Protein AF-A0A7X6CGG8-F1 (afdb_monomer)

Sequence (202 aa):
MPDLEVVAKIEDLVKNTEPTIATEIMAYVKVAQDYQKKAEKVYEILTSGKLVKPKMSSRKTIAVSENTAIVSGWDSLNLKWQKTIAEQLHLSLKQDESQVKEFYQAHQTEFAQYGYQTRTWELDPEEEPGKHYRSHAEKQISVIKPSPAIGISRAMCEEDCYPYFHALAQMRKQNLVVADPEGVWVFYNNDRVKLFRRIKTT

Structure (mmCIF, N/CA/C/O backbone):
data_AF-A0A7X6CGG8-F1
#
_entry.id   AF-A0A7X6CGG8-F1
#
loop_
_atom_site.group_PDB
_atom_site.id
_atom_site.type_symbol
_atom_site.label_atom_id
_atom_site.label_alt_id
_atom_site.label_comp_id
_atom_site.label_asym_id
_atom_site.label_entity_id
_atom_site.label_seq_id
_atom_site.pdbx_PDB_ins_code
_atom_site.Cartn_x
_atom_site.Cartn_y
_atom_site.Cartn_z
_atom_site.occupancy
_atom_site.B_iso_or_equiv
_atom_site.auth_seq_id
_atom_site.auth_comp_id
_atom_site.auth_asym_id
_atom_site.auth_atom_id
_atom_site.pdbx_PDB_model_num
ATOM 1 N N . MET A 1 1 ? -6.641 -15.394 9.406 1.00 57.03 1 MET A N 1
ATOM 2 C CA . MET A 1 1 ? -6.494 -13.973 9.775 1.00 57.03 1 MET A CA 1
ATOM 3 C C . MET A 1 1 ? -7.176 -13.786 11.119 1.00 57.03 1 MET A C 1
ATOM 5 O O . MET A 1 1 ? -8.389 -13.606 11.124 1.00 57.03 1 MET A O 1
ATOM 9 N N . PRO A 1 2 ? -6.483 -13.965 12.250 1.00 49.53 2 PRO A N 1
ATOM 10 C CA . PRO A 1 2 ? -7.083 -13.619 13.532 1.00 49.53 2 PRO A CA 1
ATOM 11 C C . PRO A 1 2 ? -7.285 -12.092 13.555 1.00 49.53 2 PRO A C 1
ATOM 13 O O . PRO A 1 2 ? -6.428 -11.364 13.064 1.00 49.53 2 PRO A O 1
ATOM 16 N N . ASP A 1 3 ? -8.444 -11.640 14.028 1.00 73.25 3 ASP A N 1
ATOM 17 C CA . ASP A 1 3 ? -8.784 -10.238 14.342 1.00 73.25 3 ASP A CA 1
ATOM 18 C C . ASP A 1 3 ? -9.099 -9.255 13.195 1.00 73.25 3 ASP A C 1
ATOM 20 O O . ASP A 1 3 ? -9.165 -8.044 13.420 1.00 73.25 3 ASP A O 1
ATOM 24 N N . LEU A 1 4 ? -9.404 -9.751 11.986 1.00 91.88 4 LEU A N 1
ATOM 25 C CA . LEU A 1 4 ? -10.038 -8.931 10.942 1.00 91.88 4 LEU A CA 1
ATOM 26 C C . LEU A 1 4 ? -11.548 -8.780 11.196 1.00 91.88 4 LEU A C 1
ATOM 28 O O . LEU A 1 4 ? -12.311 -9.732 11.036 1.00 91.88 4 LEU A O 1
ATOM 32 N N . GLU A 1 5 ? -11.999 -7.563 11.486 1.00 95.50 5 GLU A N 1
ATOM 33 C CA . GLU A 1 5 ? -13.420 -7.209 11.548 1.00 95.50 5 GLU A CA 1
ATOM 34 C C . GLU A 1 5 ? -13.873 -6.572 10.222 1.00 95.50 5 GLU A C 1
ATOM 36 O O . GLU A 1 5 ? -13.422 -5.491 9.835 1.00 95.50 5 GLU A O 1
ATOM 41 N N . VAL A 1 6 ? -14.791 -7.231 9.510 1.00 95.69 6 VAL A N 1
ATOM 42 C CA . VAL A 1 6 ? -15.411 -6.665 8.302 1.00 95.69 6 VAL A CA 1
ATOM 43 C C . VAL A 1 6 ? -16.647 -5.865 8.698 1.00 95.69 6 VAL A C 1
ATOM 45 O O . VAL A 1 6 ? -17.578 -6.407 9.292 1.00 95.69 6 VAL A O 1
ATOM 48 N N . VAL A 1 7 ? -16.674 -4.587 8.332 1.00 95.94 7 VAL A N 1
ATOM 49 C CA . VAL A 1 7 ? -17.749 -3.657 8.684 1.00 95.94 7 VAL A CA 1
ATOM 50 C C . VAL A 1 7 ? -18.622 -3.310 7.478 1.00 95.94 7 VAL A C 1
ATOM 52 O O . VAL A 1 7 ? -18.154 -3.248 6.340 1.00 95.94 7 VAL A O 1
ATOM 55 N N . ALA A 1 8 ? -19.913 -3.078 7.732 1.00 92.25 8 ALA A N 1
ATOM 56 C CA . ALA A 1 8 ? -20.908 -2.837 6.685 1.00 92.25 8 ALA A CA 1
ATOM 57 C C . ALA A 1 8 ? -20.958 -1.378 6.209 1.00 92.25 8 ALA A C 1
ATOM 59 O O . ALA A 1 8 ? -21.319 -1.122 5.061 1.00 92.25 8 ALA A O 1
ATOM 60 N N . LYS A 1 9 ? -20.621 -0.422 7.081 1.00 95.50 9 LYS A N 1
ATOM 61 C CA . LYS A 1 9 ? -20.584 1.012 6.773 1.00 95.50 9 LYS A CA 1
ATOM 62 C C . LYS A 1 9 ? -19.183 1.559 7.000 1.00 95.50 9 LYS A C 1
ATOM 64 O O . LYS A 1 9 ? -18.457 1.069 7.860 1.00 95.50 9 LYS A O 1
ATOM 69 N N . ILE A 1 10 ? -18.792 2.578 6.243 1.00 96.75 10 ILE A N 1
ATOM 70 C CA . ILE A 1 10 ? -17.432 3.119 6.339 1.00 96.75 10 ILE A CA 1
ATOM 71 C C . ILE A 1 10 ? -17.188 3.801 7.692 1.00 96.75 10 ILE A C 1
ATOM 73 O O . ILE A 1 10 ? -16.083 3.756 8.218 1.00 96.75 10 ILE A O 1
ATOM 77 N N . GLU A 1 11 ? -18.230 4.354 8.309 1.00 96.81 11 GLU A N 1
ATOM 78 C CA . GLU A 1 11 ? -18.186 4.966 9.638 1.00 96.81 11 GLU A CA 1
ATOM 79 C C . GLU A 1 11 ? -17.945 3.927 10.744 1.00 96.81 11 GLU A C 1
ATOM 81 O O . GLU A 1 11 ? -17.371 4.246 11.786 1.00 96.81 11 GLU A O 1
ATOM 86 N N . ASP A 1 12 ? -18.322 2.665 10.509 1.00 97.44 12 ASP A N 1
ATOM 87 C CA . ASP A 1 12 ? -18.112 1.582 11.471 1.00 97.44 12 ASP A CA 1
ATOM 88 C C . ASP A 1 12 ? -16.626 1.208 11.610 1.00 97.44 12 ASP A C 1
ATOM 90 O O . ASP A 1 12 ? -16.240 0.593 12.614 1.00 97.44 12 ASP A O 1
ATOM 94 N N . LEU A 1 13 ? -15.769 1.656 10.675 1.00 97.50 13 LEU A N 1
ATOM 95 C CA . LEU A 1 13 ? -14.316 1.596 10.835 1.00 97.50 13 LEU A CA 1
ATOM 96 C C . LEU A 1 13 ? -13.933 2.223 12.178 1.00 97.50 13 LEU A C 1
ATOM 98 O O . LEU A 1 13 ? -13.324 1.570 13.010 1.00 97.50 13 LEU A O 1
ATOM 102 N N . VAL A 1 14 ? -14.420 3.420 12.493 1.00 97.75 14 VAL A N 1
ATOM 103 C CA . VAL A 1 14 ? -14.040 4.137 13.721 1.00 97.75 14 VAL A CA 1
ATOM 104 C C . VAL A 1 14 ? -15.001 3.931 14.894 1.00 97.75 14 VAL A C 1
ATOM 106 O O . VAL A 1 14 ? -14.861 4.570 15.936 1.00 97.75 14 VAL A O 1
ATOM 109 N N . LYS A 1 15 ? -15.957 3.001 14.786 1.00 95.94 15 LYS A N 1
ATOM 110 C CA . LYS A 1 15 ? -16.873 2.684 15.890 1.00 95.94 15 LYS A CA 1
ATOM 111 C C . LYS A 1 15 ? -16.097 2.261 17.141 1.00 95.94 15 LYS A C 1
ATOM 113 O O . LYS A 1 15 ? -15.179 1.442 17.055 1.00 95.94 15 LYS A O 1
ATOM 118 N N . ASN A 1 16 ? -16.490 2.811 18.293 1.00 93.25 16 ASN A N 1
ATOM 119 C CA . ASN A 1 16 ? -15.836 2.624 19.597 1.00 93.25 16 ASN A CA 1
ATOM 120 C C . ASN A 1 16 ? -14.364 3.088 19.636 1.00 93.25 16 ASN A C 1
ATOM 122 O O . ASN A 1 16 ? -13.561 2.553 20.399 1.00 93.25 16 ASN A O 1
ATOM 126 N N . THR A 1 17 ? -13.997 4.057 18.795 1.00 95.75 17 THR A N 1
ATOM 127 C CA . THR A 1 17 ? -12.697 4.740 18.831 1.00 95.75 17 THR A CA 1
ATOM 128 C C . THR A 1 17 ? -12.868 6.125 19.450 1.00 95.75 17 THR A C 1
ATOM 130 O O . THR A 1 17 ? -13.924 6.741 19.313 1.00 95.75 17 THR A O 1
ATOM 133 N N . GLU A 1 18 ? -11.847 6.600 20.163 1.00 96.69 18 GLU A N 1
ATOM 134 C CA . GLU A 1 18 ? -11.840 7.938 20.760 1.00 96.69 18 GLU A CA 1
ATOM 135 C C . GLU A 1 18 ? -12.072 9.012 19.667 1.00 96.69 18 GLU A C 1
ATOM 137 O O . GLU A 1 18 ? -11.537 8.863 18.566 1.00 96.69 18 GLU A O 1
ATOM 142 N N . PRO A 1 19 ? -12.891 10.056 19.912 1.00 97.31 19 PRO A N 1
ATOM 143 C CA . PRO A 1 19 ? -13.305 11.011 18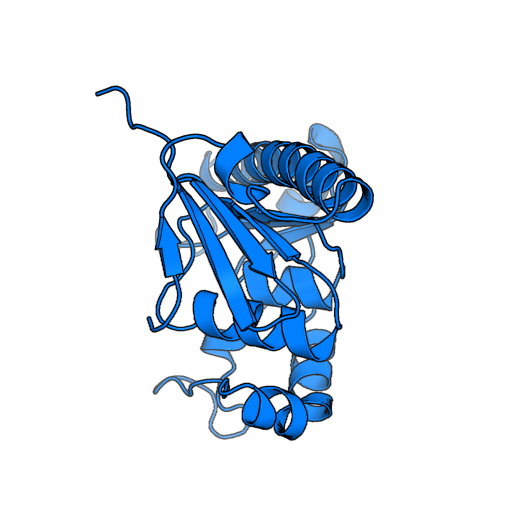.880 1.00 97.31 19 PRO A CA 1
ATOM 144 C C . PRO A 1 19 ? -12.184 11.681 18.075 1.00 97.31 19 PRO A C 1
ATOM 146 O O . PRO A 1 19 ? -12.333 11.856 16.860 1.00 97.31 19 PRO A O 1
ATOM 149 N N . THR A 1 20 ? -11.070 12.062 18.705 1.00 97.50 20 THR A N 1
ATOM 150 C CA . THR A 1 20 ? -9.947 12.692 17.991 1.00 97.50 20 THR A CA 1
ATOM 151 C C . THR A 1 20 ? -9.243 11.693 17.076 1.00 97.50 20 THR A C 1
ATOM 153 O O . THR A 1 20 ? -9.033 11.991 15.899 1.00 97.50 20 THR A O 1
ATOM 156 N N . ILE A 1 21 ? -9.010 10.467 17.556 1.00 97.31 21 ILE A N 1
ATOM 157 C CA . ILE A 1 21 ? -8.447 9.369 16.754 1.00 97.31 21 ILE A CA 1
ATOM 158 C C . ILE A 1 21 ? -9.408 8.975 15.621 1.00 97.31 21 ILE A C 1
ATOM 160 O O . ILE A 1 21 ? -8.987 8.743 14.490 1.00 97.31 21 ILE A O 1
ATOM 164 N N . ALA A 1 22 ? -10.713 8.922 15.889 1.00 98.06 22 ALA A N 1
ATOM 165 C CA . ALA A 1 22 ? -11.731 8.624 14.887 1.00 98.06 22 ALA A CA 1
ATOM 166 C C . ALA A 1 22 ? -11.738 9.671 13.761 1.00 98.06 22 ALA A C 1
ATOM 168 O O . ALA A 1 22 ? -11.780 9.319 12.582 1.00 98.06 22 ALA A O 1
ATOM 169 N N . THR A 1 23 ? -11.650 10.954 14.121 1.00 98.31 23 THR A N 1
ATOM 170 C CA . THR A 1 23 ? -11.577 12.065 13.161 1.00 98.31 23 THR A CA 1
ATOM 171 C C . THR A 1 23 ? -10.321 11.965 12.300 1.00 98.31 23 THR A C 1
ATOM 173 O O . THR A 1 23 ? -10.397 12.105 11.078 1.00 98.31 23 THR A O 1
ATOM 176 N N . GLU A 1 24 ? -9.179 11.667 12.920 1.00 98.25 24 GLU A N 1
ATOM 177 C CA . GLU A 1 24 ? -7.911 11.459 12.224 1.00 98.25 24 GLU A CA 1
ATOM 178 C C . GLU A 1 24 ? -7.994 10.288 11.227 1.00 98.25 24 GLU A C 1
ATOM 180 O O . GLU A 1 24 ? -7.701 10.463 10.042 1.00 98.25 24 GLU A O 1
ATOM 185 N N . ILE A 1 25 ? -8.468 9.115 11.663 1.00 98.62 25 ILE A N 1
ATOM 186 C CA . ILE A 1 25 ? -8.613 7.939 10.793 1.00 98.62 25 ILE A CA 1
ATOM 187 C C . ILE A 1 25 ? -9.535 8.251 9.614 1.00 98.62 25 ILE A C 1
ATOM 189 O O . ILE A 1 25 ? -9.197 7.923 8.479 1.00 98.62 25 ILE A O 1
ATOM 193 N N . MET A 1 26 ? -10.671 8.918 9.833 1.00 98.56 26 MET A N 1
ATOM 194 C CA . MET A 1 26 ? -11.587 9.261 8.739 1.00 98.56 26 MET A CA 1
ATOM 195 C C . MET A 1 26 ? -10.986 10.276 7.754 1.00 98.56 26 MET A C 1
ATOM 197 O O . MET A 1 26 ? -11.272 10.208 6.554 1.00 98.56 26 MET A O 1
ATOM 201 N N . ALA A 1 27 ? -10.107 11.174 8.213 1.00 98.56 27 ALA A N 1
ATOM 202 C CA . ALA A 1 27 ? -9.327 12.023 7.317 1.00 98.56 27 ALA A CA 1
ATOM 203 C C . ALA A 1 27 ? -8.364 11.182 6.458 1.00 98.56 27 ALA A C 1
ATOM 205 O O . ALA A 1 27 ? -8.316 11.362 5.237 1.00 98.56 27 ALA A O 1
ATOM 206 N N . TYR A 1 28 ? -7.669 10.208 7.056 1.00 98.69 28 TYR A N 1
ATOM 207 C CA . TYR A 1 28 ? -6.806 9.275 6.325 1.00 98.69 28 TYR A CA 1
ATOM 208 C C . TYR A 1 28 ? -7.580 8.377 5.358 1.00 98.69 28 TYR A C 1
ATOM 210 O O . TYR A 1 28 ? -7.100 8.147 4.253 1.00 98.69 28 TYR A O 1
ATOM 218 N N . VAL A 1 29 ? -8.797 7.941 5.698 1.00 98.75 29 VAL A N 1
ATOM 219 C CA . VAL A 1 29 ? -9.697 7.204 4.789 1.00 98.75 29 VAL A CA 1
ATOM 220 C C . VAL A 1 29 ? -9.958 8.005 3.519 1.00 98.75 29 VAL A C 1
ATOM 222 O O . VAL A 1 29 ? -9.780 7.478 2.419 1.00 98.75 29 VAL A O 1
ATOM 225 N N . LYS A 1 30 ? -10.319 9.287 3.645 1.00 98.50 30 LYS A N 1
ATOM 226 C CA . LYS A 1 30 ? -10.553 10.158 2.485 1.00 98.50 30 LYS A CA 1
ATOM 227 C C . LYS A 1 30 ? -9.295 10.292 1.622 1.00 98.50 30 LYS A C 1
ATOM 229 O O . LYS A 1 30 ? -9.361 10.138 0.404 1.00 98.50 30 LYS A O 1
ATOM 234 N N . VAL A 1 31 ? -8.145 10.528 2.255 1.00 98.69 31 VAL A N 1
ATOM 235 C CA . VAL A 1 31 ? -6.853 10.663 1.566 1.00 98.69 31 VAL A CA 1
ATOM 236 C C . VAL A 1 31 ? -6.453 9.363 0.856 1.00 98.69 31 VAL A C 1
ATOM 238 O O . VAL A 1 31 ? -6.084 9.397 -0.317 1.00 98.69 31 VAL A O 1
ATOM 241 N N . ALA A 1 32 ? -6.579 8.214 1.522 1.00 98.75 32 ALA A N 1
ATOM 242 C CA . ALA A 1 32 ? -6.261 6.902 0.966 1.00 98.75 32 ALA A CA 1
ATOM 243 C C . ALA A 1 32 ? -7.147 6.575 -0.243 1.00 98.75 32 ALA A C 1
ATOM 245 O O . ALA A 1 32 ? -6.644 6.119 -1.268 1.00 98.75 32 ALA A O 1
ATOM 246 N N . GLN A 1 33 ? -8.450 6.868 -0.178 1.00 98.50 33 GLN A N 1
ATOM 247 C CA . GLN A 1 33 ? -9.362 6.696 -1.313 1.00 98.50 33 GLN A CA 1
ATOM 248 C C . GLN A 1 33 ? -8.977 7.573 -2.511 1.00 98.50 33 GLN A C 1
ATOM 250 O O . GLN A 1 33 ? -9.055 7.123 -3.655 1.00 98.50 33 GLN A O 1
ATOM 255 N N . ASP A 1 34 ? -8.533 8.806 -2.278 1.00 98.50 34 ASP A N 1
ATOM 256 C CA . ASP A 1 34 ? -8.052 9.669 -3.357 1.00 98.50 34 ASP A CA 1
ATOM 257 C C . ASP A 1 34 ? -6.720 9.174 -3.939 1.00 98.50 34 ASP A C 1
ATOM 259 O O . ASP A 1 34 ? -6.525 9.217 -5.156 1.00 98.50 34 ASP A O 1
ATOM 263 N N . TYR A 1 35 ? -5.823 8.628 -3.115 1.00 98.75 35 TYR A N 1
ATOM 264 C CA . TYR A 1 35 ? -4.623 7.936 -3.597 1.00 98.75 35 TYR A CA 1
ATOM 265 C C . TYR A 1 35 ? -4.961 6.670 -4.384 1.00 98.75 35 TYR A C 1
ATOM 267 O O . TYR A 1 35 ? -4.303 6.390 -5.381 1.00 98.75 35 TYR A O 1
ATOM 275 N N . GLN A 1 36 ? -6.009 5.942 -4.006 1.00 98.50 36 GLN A N 1
ATOM 276 C CA . GLN A 1 36 ? -6.446 4.726 -4.689 1.00 98.50 36 GLN A CA 1
ATOM 277 C C . GLN A 1 36 ? -6.926 5.045 -6.112 1.00 98.50 36 GLN A C 1
ATOM 279 O O . GLN A 1 36 ? -6.447 4.435 -7.066 1.00 98.50 36 GLN A O 1
ATOM 284 N N . LYS A 1 37 ? -7.728 6.105 -6.281 1.00 98.12 37 LYS A N 1
ATOM 285 C CA . LYS A 1 37 ? -8.104 6.632 -7.608 1.00 98.12 37 LYS A CA 1
ATOM 286 C C . LYS A 1 37 ? -6.888 7.064 -8.432 1.00 98.12 37 LYS A C 1
ATOM 288 O O . LYS A 1 37 ? -6.850 6.885 -9.647 1.00 98.12 37 LYS A O 1
ATOM 293 N N . LYS A 1 38 ? -5.876 7.671 -7.799 1.00 98.38 38 LYS A N 1
ATOM 294 C CA . LYS A 1 38 ? -4.620 8.023 -8.486 1.00 98.38 38 LYS A CA 1
ATOM 295 C C . LYS A 1 38 ? -3.851 6.77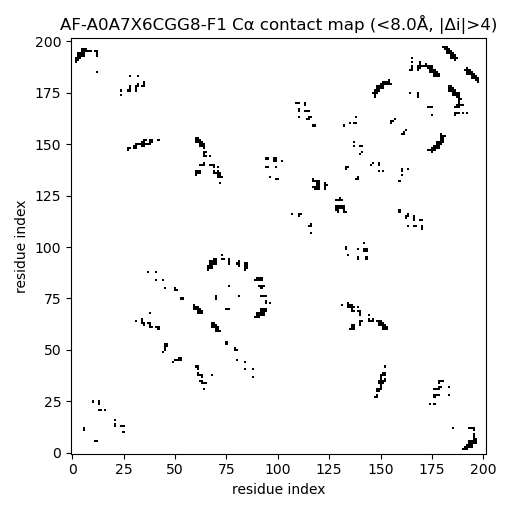2 -8.917 1.00 98.38 38 LYS A C 1
ATOM 297 O O . LYS A 1 38 ? -3.332 6.754 -10.028 1.00 98.38 38 LYS A O 1
ATOM 302 N N . ALA A 1 39 ? -3.799 5.739 -8.077 1.00 97.81 39 ALA A N 1
ATOM 303 C CA . ALA A 1 39 ? -3.152 4.469 -8.393 1.00 97.81 39 ALA A CA 1
ATOM 304 C C . ALA A 1 39 ? -3.821 3.778 -9.594 1.00 97.81 39 ALA A C 1
ATOM 306 O O . ALA A 1 39 ? -3.120 3.292 -10.481 1.00 97.81 39 ALA A O 1
ATOM 307 N N . GLU A 1 40 ? -5.156 3.805 -9.672 1.00 96.00 40 GLU A N 1
ATOM 308 C CA . GLU A 1 40 ? -5.922 3.337 -10.838 1.00 96.00 40 GLU A CA 1
ATOM 309 C C . GLU A 1 40 ? -5.574 4.125 -12.106 1.00 96.00 40 GLU A C 1
ATOM 311 O O . GLU A 1 40 ? -5.217 3.524 -13.115 1.00 96.00 40 GLU A O 1
ATOM 316 N N . LYS A 1 41 ? -5.553 5.463 -12.050 1.00 96.12 41 LYS A N 1
ATOM 317 C CA . LYS A 1 41 ? -5.170 6.297 -13.206 1.00 96.12 41 LYS A CA 1
ATOM 318 C C . LYS A 1 41 ? -3.749 6.025 -13.693 1.00 96.12 41 LYS A C 1
ATOM 320 O O . LYS A 1 41 ? -3.507 5.959 -14.897 1.00 96.12 41 LYS A O 1
ATOM 325 N N . VAL A 1 42 ? -2.794 5.864 -12.774 1.00 94.56 42 VAL A N 1
ATOM 326 C CA . VAL A 1 42 ? -1.428 5.456 -13.135 1.00 94.56 42 VAL A CA 1
ATOM 327 C C . VAL A 1 42 ? -1.483 4.102 -13.843 1.00 94.56 42 VAL A C 1
ATOM 329 O O . VAL A 1 42 ? -0.935 3.966 -14.933 1.00 94.56 42 VAL A O 1
ATOM 332 N N . TYR A 1 43 ? -2.179 3.117 -13.271 1.00 92.38 43 TYR A N 1
ATOM 333 C CA . TYR A 1 43 ? -2.324 1.789 -13.866 1.00 92.38 43 TYR A CA 1
ATOM 334 C C . TYR A 1 43 ? -2.915 1.846 -15.286 1.00 92.38 43 TYR A C 1
ATOM 336 O O . TYR A 1 43 ? -2.358 1.241 -16.203 1.00 92.38 43 TYR A O 1
ATOM 344 N N . GLU A 1 44 ? -3.978 2.619 -15.501 1.00 91.44 44 GLU A N 1
ATOM 345 C CA . GLU A 1 44 ? -4.607 2.840 -16.811 1.00 91.44 44 GLU A CA 1
ATOM 346 C C . GLU A 1 44 ? -3.627 3.435 -17.831 1.00 91.44 44 GLU A C 1
ATOM 348 O O . GLU A 1 44 ? -3.492 2.922 -18.944 1.00 91.44 44 GLU A O 1
ATOM 353 N N . ILE A 1 45 ? -2.882 4.481 -17.454 1.00 90.75 45 ILE A N 1
ATOM 354 C CA . ILE A 1 45 ? -1.880 5.107 -18.329 1.00 90.75 45 ILE A CA 1
ATOM 355 C C . ILE A 1 45 ? -0.817 4.083 -18.741 1.00 90.75 45 ILE A C 1
ATOM 357 O O . ILE A 1 45 ? -0.504 3.959 -19.932 1.00 90.75 45 ILE A O 1
ATOM 361 N N . LEU A 1 46 ? -0.284 3.326 -17.778 1.00 87.19 46 LEU A N 1
ATOM 362 C CA . LEU A 1 46 ? 0.782 2.351 -18.018 1.00 87.19 46 LEU A CA 1
ATOM 363 C C . LEU A 1 46 ? 0.311 1.146 -18.846 1.00 87.19 46 LEU A C 1
ATOM 365 O O . LEU A 1 46 ? 1.094 0.582 -19.611 1.00 87.19 46 LEU A O 1
ATOM 369 N N . THR A 1 47 ? -0.963 0.767 -18.734 1.00 83.94 47 THR A N 1
ATOM 370 C CA . THR A 1 47 ? -1.548 -0.375 -19.457 1.00 83.94 47 THR A CA 1
ATOM 371 C C . THR A 1 47 ? -2.215 -0.000 -20.782 1.00 83.94 47 THR A C 1
ATOM 373 O O . THR A 1 47 ? -2.471 -0.885 -21.595 1.00 83.94 47 THR A O 1
ATOM 376 N N . SER A 1 48 ? -2.384 1.294 -21.076 1.00 83.31 48 SER A N 1
ATOM 377 C CA . SER A 1 48 ? -3.003 1.809 -22.312 1.00 83.31 48 SER A CA 1
ATOM 378 C C . SER A 1 48 ? -2.328 1.385 -23.627 1.00 83.31 48 SER A C 1
ATOM 380 O O . SER A 1 48 ? -2.884 1.589 -24.704 1.00 83.31 48 SER A O 1
ATOM 382 N N . GLY A 1 49 ? -1.098 0.860 -23.571 1.00 71.94 49 GLY A N 1
ATOM 383 C CA . GLY A 1 49 ? -0.313 0.465 -24.745 1.00 71.94 49 GLY A CA 1
ATOM 384 C C . GLY A 1 49 ? 0.350 1.622 -25.507 1.00 71.94 49 GLY A C 1
ATOM 385 O O . GLY A 1 49 ? 1.071 1.362 -26.466 1.00 71.94 49 GLY A O 1
ATOM 386 N N . LYS A 1 50 ? 0.165 2.882 -25.081 1.00 75.56 50 LYS A N 1
ATOM 387 C CA . LYS A 1 50 ? 0.654 4.087 -25.790 1.00 75.56 50 LYS A CA 1
ATOM 388 C C . LYS A 1 50 ? 2.095 4.499 -25.457 1.00 75.56 50 LYS A C 1
ATOM 390 O O . LYS A 1 50 ? 2.735 5.214 -26.230 1.00 75.56 50 LYS A O 1
ATOM 395 N N . LEU A 1 51 ? 2.612 4.111 -24.290 1.00 69.56 51 LEU A N 1
ATOM 396 C CA . LEU A 1 51 ? 3.923 4.572 -23.820 1.00 69.56 51 LEU A CA 1
ATOM 397 C C . LEU A 1 51 ? 5.038 3.625 -24.267 1.00 69.56 51 LEU A C 1
ATOM 399 O O . LEU A 1 51 ? 5.806 3.982 -25.155 1.00 69.56 51 LEU A O 1
ATOM 403 N N . VAL A 1 52 ? 5.079 2.433 -23.682 1.00 66.38 52 VAL A N 1
ATOM 404 C CA . VAL A 1 52 ? 5.844 1.232 -24.051 1.00 66.38 52 VAL A CA 1
ATOM 405 C C . VAL A 1 52 ? 5.090 0.116 -23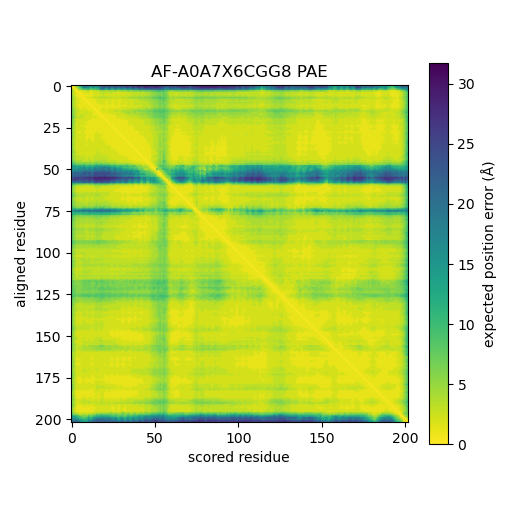.337 1.00 66.38 52 VAL A C 1
ATOM 407 O O . VAL A 1 52 ? 4.801 0.301 -22.151 1.00 66.38 52 VAL A O 1
ATOM 410 N N . LYS A 1 53 ? 4.731 -0.993 -24.004 1.00 58.84 53 LYS A N 1
ATOM 411 C CA . LYS A 1 53 ? 4.167 -2.136 -23.272 1.00 58.84 53 LYS A CA 1
ATOM 412 C C . LYS A 1 53 ? 5.218 -2.548 -22.248 1.00 58.84 53 LYS A C 1
ATOM 414 O O . LYS A 1 53 ? 6.332 -2.882 -22.654 1.00 58.84 53 LYS A O 1
ATOM 419 N N . PRO A 1 54 ? 4.915 -2.506 -20.948 1.00 56.34 54 PRO A N 1
ATOM 420 C CA . PRO A 1 54 ? 5.833 -3.065 -19.973 1.00 56.34 54 PRO A CA 1
ATOM 421 C C . PRO A 1 54 ? 6.151 -4.513 -20.394 1.00 56.34 54 PRO A C 1
ATOM 423 O O . PRO A 1 54 ? 5.319 -5.150 -21.053 1.00 56.34 54 PRO A O 1
ATOM 426 N N . LYS A 1 55 ? 7.261 -5.105 -19.932 1.00 55.59 55 LYS A N 1
ATOM 427 C CA . LYS A 1 55 ? 7.290 -6.567 -19.714 1.00 55.59 55 LYS A CA 1
ATOM 428 C C . LYS A 1 55 ? 6.281 -6.899 -18.589 1.00 55.59 55 LYS A C 1
ATOM 430 O O . LYS A 1 55 ? 6.631 -7.424 -17.541 1.00 55.59 55 LYS A O 1
ATOM 435 N N . MET A 1 56 ? 5.026 -6.479 -18.759 1.00 53.22 56 MET A N 1
ATOM 436 C CA . MET A 1 56 ? 3.891 -6.756 -17.906 1.00 53.22 56 MET A CA 1
ATOM 437 C C . MET A 1 56 ? 3.554 -8.204 -18.226 1.00 53.22 56 MET A C 1
ATOM 439 O O . MET A 1 56 ? 2.868 -8.485 -19.210 1.00 53.22 56 MET A O 1
ATOM 443 N N . SER A 1 57 ? 3.928 -9.129 -17.352 1.00 52.03 57 SER A N 1
ATOM 444 C CA . SER A 1 57 ? 2.892 -10.086 -16.986 1.00 52.03 57 SER A CA 1
ATOM 445 C C . SER A 1 57 ? 1.715 -9.256 -16.452 1.00 52.03 57 SER A C 1
ATOM 447 O O . SER A 1 57 ? 1.919 -8.200 -15.854 1.00 52.03 57 SER A O 1
ATOM 449 N N . SER A 1 58 ? 0.483 -9.652 -16.740 1.00 53.75 58 SER A N 1
ATOM 450 C CA . SER A 1 58 ? -0.780 -8.926 -16.517 1.00 53.75 58 SER A CA 1
ATOM 451 C C . SER A 1 58 ? -1.121 -8.580 -15.046 1.00 53.75 58 SER A C 1
ATOM 453 O O . SER A 1 58 ? -2.283 -8.587 -14.654 1.00 53.75 58 SER A O 1
ATOM 455 N N . ARG A 1 59 ? -0.130 -8.336 -14.179 1.00 69.12 59 ARG A N 1
ATOM 456 C CA . ARG A 1 59 ? -0.238 -8.464 -12.722 1.00 69.12 59 ARG A CA 1
ATOM 457 C C . ARG A 1 59 ? 0.614 -7.468 -11.914 1.00 69.12 59 ARG A C 1
ATOM 459 O O . ARG A 1 59 ? 0.931 -7.759 -10.764 1.00 69.12 59 ARG A O 1
ATOM 466 N N . LYS A 1 60 ? 0.991 -6.303 -12.448 1.00 84.75 60 LYS A N 1
ATOM 467 C CA . LYS A 1 60 ? 1.654 -5.270 -11.627 1.00 84.75 60 LYS A CA 1
ATOM 468 C C . LYS A 1 60 ? 0.650 -4.517 -10.753 1.00 84.75 60 LYS A C 1
ATOM 470 O O . LYS A 1 60 ? -0.479 -4.280 -11.176 1.00 84.75 60 LYS A O 1
ATOM 475 N N . THR A 1 61 ? 1.079 -4.154 -9.55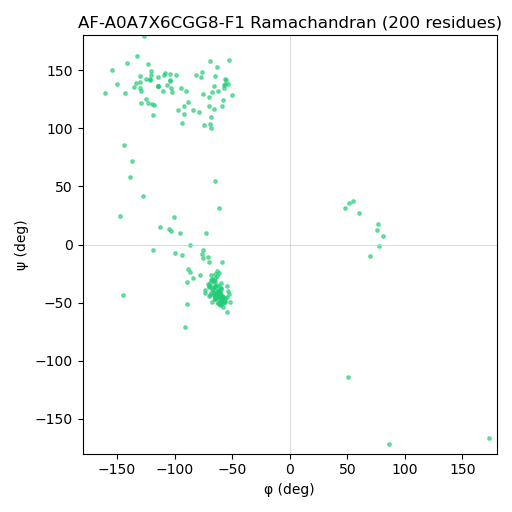2 1.00 92.81 61 THR A N 1
ATOM 476 C CA . THR A 1 61 ? 0.331 -3.311 -8.613 1.00 92.81 61 THR A CA 1
ATOM 477 C C . THR A 1 61 ? 0.946 -1.921 -8.627 1.00 92.81 61 THR A C 1
ATOM 479 O O . THR A 1 61 ? 2.169 -1.795 -8.722 1.00 92.81 61 THR A O 1
ATOM 482 N N . ILE A 1 62 ? 0.108 -0.892 -8.542 1.00 95.62 62 ILE A N 1
ATOM 483 C CA . ILE A 1 62 ? 0.526 0.483 -8.291 1.00 95.62 62 ILE A CA 1
ATOM 484 C C . ILE A 1 62 ? 0.148 0.843 -6.865 1.00 95.62 62 ILE A C 1
ATOM 486 O O . ILE A 1 62 ? -0.966 0.541 -6.440 1.00 95.62 62 ILE A O 1
ATOM 490 N N . ALA A 1 63 ? 1.042 1.519 -6.156 1.00 98.00 63 ALA A N 1
ATOM 491 C CA . ALA A 1 63 ? 0.739 2.116 -4.867 1.00 98.00 63 ALA A CA 1
ATOM 492 C C . ALA A 1 63 ? 1.082 3.608 -4.880 1.00 98.00 63 ALA A C 1
ATOM 494 O O . ALA A 1 63 ? 2.063 4.015 -5.500 1.00 98.00 63 ALA A O 1
ATOM 495 N N . VAL A 1 64 ? 0.263 4.427 -4.228 1.00 98.69 64 VAL A N 1
ATOM 496 C CA . VAL A 1 64 ? 0.399 5.885 -4.185 1.00 98.69 64 VAL A CA 1
ATOM 497 C C . VAL A 1 64 ? 0.322 6.366 -2.741 1.00 98.69 64 VAL A C 1
ATOM 499 O O . VAL A 1 64 ? -0.553 5.953 -1.980 1.00 98.69 64 VAL A O 1
ATOM 502 N N . SER A 1 65 ? 1.235 7.269 -2.394 1.00 98.19 65 SER A N 1
ATOM 503 C CA . SER A 1 65 ? 1.266 8.019 -1.140 1.00 98.19 65 SER A CA 1
ATOM 504 C C . SER A 1 65 ? 1.767 9.430 -1.438 1.00 98.19 65 SER A C 1
ATOM 506 O O . SER A 1 65 ? 2.777 9.609 -2.124 1.00 98.19 65 SER A O 1
ATOM 508 N N . GLU A 1 66 ? 1.044 10.441 -0.960 1.00 96.88 66 GLU A N 1
ATOM 509 C CA . GLU A 1 66 ? 1.293 11.853 -1.258 1.00 96.88 66 GLU A CA 1
ATOM 510 C C . GLU A 1 66 ? 1.438 12.133 -2.768 1.00 96.88 66 GLU A C 1
ATOM 512 O O . GLU A 1 66 ? 0.476 12.012 -3.535 1.00 96.88 66 GLU A O 1
ATOM 517 N N . ASN A 1 67 ? 2.636 12.542 -3.188 1.00 97.25 67 ASN A N 1
ATOM 518 C CA . ASN A 1 67 ? 3.021 12.838 -4.562 1.00 97.25 67 ASN A CA 1
ATOM 519 C C . ASN A 1 67 ? 3.906 11.739 -5.177 1.00 97.25 67 ASN A C 1
ATOM 521 O O . ASN A 1 67 ? 4.534 11.971 -6.207 1.00 97.25 67 ASN A O 1
ATOM 525 N N . THR A 1 68 ? 4.000 10.565 -4.551 1.00 98.38 68 THR A N 1
ATOM 526 C CA . THR A 1 68 ? 4.845 9.452 -4.998 1.00 98.38 68 THR A CA 1
ATOM 527 C C . THR A 1 68 ? 3.983 8.264 -5.410 1.00 98.38 68 THR A C 1
ATOM 529 O O . THR A 1 68 ? 3.027 7.907 -4.724 1.00 98.38 68 THR A O 1
ATOM 532 N N . ALA A 1 69 ? 4.332 7.648 -6.536 1.00 97.69 69 ALA A N 1
ATOM 533 C CA . ALA A 1 69 ? 3.744 6.409 -7.023 1.00 97.69 69 ALA A CA 1
ATOM 534 C C . ALA A 1 69 ? 4.836 5.343 -7.170 1.00 97.69 69 ALA A C 1
ATOM 536 O O . ALA A 1 69 ? 5.935 5.648 -7.630 1.00 97.69 69 ALA A O 1
ATOM 537 N N . ILE A 1 70 ? 4.527 4.095 -6.830 1.00 96.12 70 ILE A N 1
ATOM 538 C CA . ILE A 1 70 ? 5.413 2.938 -6.994 1.00 96.12 70 ILE A CA 1
ATOM 539 C C . ILE A 1 70 ? 4.741 1.894 -7.883 1.00 96.12 70 ILE A C 1
ATOM 541 O O . ILE A 1 70 ? 3.536 1.671 -7.778 1.00 96.12 70 ILE A O 1
ATOM 545 N N . VAL A 1 71 ? 5.529 1.233 -8.732 1.00 93.12 71 VAL A N 1
ATOM 546 C CA . VAL A 1 71 ? 5.138 0.037 -9.497 1.00 93.12 71 VAL A CA 1
ATOM 547 C C . VAL A 1 71 ? 5.772 -1.187 -8.836 1.00 93.12 71 VAL A C 1
ATOM 549 O O . VAL A 1 71 ? 6.925 -1.117 -8.422 1.00 93.12 71 VAL A O 1
ATOM 552 N N . SER A 1 72 ? 5.062 -2.313 -8.746 1.00 91.69 72 SER A N 1
ATOM 553 C CA . SER A 1 72 ? 5.623 -3.534 -8.148 1.00 91.69 72 SER A CA 1
ATOM 554 C C . SER A 1 72 ? 6.730 -4.190 -8.994 1.00 91.69 72 SER A C 1
ATOM 556 O O . SER A 1 72 ? 6.795 -4.051 -10.220 1.00 91.69 72 SER A O 1
ATOM 558 N N . GLY A 1 73 ? 7.578 -4.997 -8.358 1.00 89.69 73 GLY A N 1
ATOM 559 C CA . GLY A 1 73 ? 8.801 -5.563 -8.938 1.00 89.69 73 GLY A CA 1
ATOM 560 C C . GLY A 1 73 ? 10.006 -4.635 -8.798 1.00 89.69 73 GLY A C 1
ATOM 561 O O . GLY A 1 73 ? 9.912 -3.592 -8.160 1.00 89.69 73 GLY A O 1
ATOM 562 N N . TRP A 1 74 ? 11.105 -5.004 -9.449 1.00 87.00 74 TRP A N 1
ATOM 563 C CA . TRP A 1 74 ? 12.363 -4.253 -9.478 1.00 87.00 74 TRP A CA 1
ATOM 564 C C . TRP A 1 74 ? 12.769 -3.930 -10.917 1.00 87.00 74 TRP A C 1
ATOM 566 O O . TRP A 1 74 ? 12.300 -4.599 -11.844 1.00 87.00 74 TRP A O 1
ATOM 576 N N . ASP A 1 75 ? 13.561 -2.868 -11.090 1.00 76.75 75 ASP A N 1
ATOM 577 C CA . ASP A 1 75 ? 14.133 -2.403 -12.366 1.00 76.75 75 ASP A CA 1
ATOM 578 C C . ASP A 1 75 ? 13.136 -2.306 -13.529 1.00 76.75 75 ASP A C 1
ATOM 580 O O . ASP A 1 75 ? 13.458 -2.510 -14.702 1.00 76.75 75 ASP A O 1
ATOM 584 N N . SER A 1 76 ? 11.879 -2.003 -13.205 1.00 71.44 76 SER A N 1
ATOM 585 C CA . SER A 1 76 ? 10.784 -2.022 -14.177 1.00 71.44 76 SER A CA 1
ATOM 586 C C . SER A 1 76 ? 10.423 -0.634 -14.699 1.00 71.44 76 SER A C 1
ATOM 588 O O . SER A 1 76 ? 9.608 -0.516 -15.618 1.00 71.44 76 SER A O 1
ATOM 590 N N . LEU A 1 77 ? 11.018 0.420 -14.131 1.00 82.19 77 LEU A N 1
ATOM 591 C CA . LEU A 1 77 ? 10.683 1.795 -14.476 1.00 82.19 77 LEU A CA 1
ATOM 592 C C . LEU A 1 77 ? 11.256 2.220 -15.822 1.00 82.19 77 LEU A C 1
ATOM 594 O O . LEU A 1 77 ? 12.450 2.145 -16.094 1.00 82.19 77 LEU A O 1
ATOM 598 N N . ASN A 1 78 ? 10.369 2.770 -16.642 1.00 83.94 78 ASN A N 1
ATOM 599 C CA . ASN A 1 78 ? 10.709 3.378 -17.914 1.00 83.94 78 ASN A CA 1
ATOM 600 C C . ASN A 1 78 ? 10.701 4.912 -17.790 1.00 83.94 78 ASN A C 1
ATOM 602 O O . ASN A 1 78 ? 9.737 5.487 -17.281 1.00 83.94 78 ASN A O 1
ATOM 606 N N . LEU A 1 79 ? 11.723 5.589 -18.329 1.00 89.31 79 LEU A N 1
ATOM 607 C CA . LEU A 1 79 ? 11.817 7.060 -18.330 1.00 89.31 79 LEU A CA 1
ATOM 608 C C . LEU A 1 79 ? 10.586 7.743 -18.950 1.00 89.31 79 LEU A C 1
ATOM 610 O O . LEU A 1 79 ? 10.156 8.796 -18.484 1.00 89.31 79 LEU A O 1
ATOM 614 N N . LYS A 1 80 ? 9.987 7.150 -19.988 1.00 90.19 80 LYS A N 1
ATOM 615 C CA . LYS A 1 80 ? 8.768 7.672 -20.617 1.00 90.19 80 LYS A CA 1
ATOM 616 C C . LYS A 1 80 ? 7.577 7.600 -19.664 1.00 90.19 80 LYS A C 1
ATOM 618 O O . LYS A 1 80 ? 6.787 8.534 -19.631 1.00 90.19 80 LYS A O 1
ATOM 623 N N . TRP A 1 81 ? 7.464 6.539 -18.862 1.00 90.62 81 TRP A N 1
ATOM 624 C CA . TRP A 1 81 ? 6.419 6.453 -17.837 1.00 90.62 81 TRP A CA 1
ATOM 625 C C . TRP A 1 81 ? 6.607 7.519 -16.773 1.00 90.62 81 TRP A C 1
ATOM 627 O O . TRP A 1 81 ? 5.656 8.220 -16.457 1.00 90.62 81 TRP A O 1
ATOM 637 N N . GLN A 1 82 ? 7.831 7.680 -16.266 1.00 93.19 82 GLN A N 1
ATOM 638 C CA . GLN A 1 82 ? 8.126 8.696 -15.258 1.00 93.19 82 GLN A CA 1
ATOM 639 C C . GLN A 1 82 ? 7.728 10.095 -15.742 1.00 93.19 82 GLN A C 1
ATOM 641 O O . GLN A 1 82 ? 7.010 10.795 -15.033 1.00 93.19 82 GLN A O 1
ATOM 646 N N . LYS A 1 83 ? 8.112 10.465 -16.972 1.00 94.62 83 LYS A N 1
ATOM 647 C CA . LYS A 1 83 ? 7.733 11.751 -17.580 1.00 94.62 83 LYS A CA 1
ATOM 648 C C . LYS A 1 83 ? 6.220 11.899 -17.719 1.00 94.62 83 LYS A C 1
ATOM 650 O O . LYS A 1 83 ? 5.663 12.866 -17.217 1.00 94.62 83 LYS A O 1
ATOM 655 N N . THR A 1 84 ? 5.540 10.920 -18.317 1.00 94.38 84 THR A N 1
ATOM 656 C CA . THR A 1 84 ? 4.086 11.001 -18.526 1.00 94.38 84 THR A CA 1
ATOM 657 C C . THR A 1 84 ? 3.307 11.078 -17.212 1.00 94.38 84 THR A C 1
ATOM 659 O O . THR A 1 84 ? 2.367 11.861 -17.109 1.00 94.38 84 THR A O 1
ATOM 662 N N . ILE A 1 85 ? 3.686 10.296 -16.199 1.00 95.56 85 ILE A N 1
ATOM 663 C CA . ILE A 1 85 ? 3.023 10.317 -14.889 1.00 95.56 85 ILE A CA 1
ATOM 664 C C . ILE A 1 85 ? 3.276 11.646 -14.161 1.00 95.56 85 ILE A C 1
ATOM 666 O O . ILE A 1 85 ? 2.347 12.197 -13.565 1.00 95.56 85 ILE A O 1
ATOM 670 N N . ALA A 1 86 ? 4.484 12.204 -14.263 1.00 97.12 86 ALA A N 1
ATOM 671 C CA . ALA A 1 86 ? 4.790 13.522 -13.715 1.00 97.12 86 ALA A CA 1
ATOM 672 C C . ALA A 1 86 ? 3.989 14.639 -14.405 1.00 97.12 86 ALA A C 1
ATOM 674 O O . ALA A 1 86 ? 3.432 15.499 -13.726 1.00 97.12 86 ALA A O 1
ATOM 675 N N . GLU A 1 87 ? 3.885 14.603 -15.734 1.00 96.75 87 GLU A N 1
ATOM 676 C CA . GLU A 1 87 ? 3.180 15.612 -16.533 1.00 96.75 87 GLU A CA 1
ATOM 677 C C . GLU A 1 87 ? 1.658 15.559 -16.350 1.00 96.75 87 GLU A C 1
ATOM 679 O O . GLU A 1 87 ? 1.026 16.599 -16.195 1.00 96.75 87 GLU A O 1
ATOM 684 N N . GLN A 1 88 ? 1.059 14.363 -16.362 1.00 96.00 88 GLN A N 1
ATOM 685 C CA . GLN A 1 88 ? -0.403 14.218 -16.364 1.00 96.00 88 GLN A CA 1
ATOM 686 C C . GLN A 1 88 ? -1.022 14.153 -14.969 1.00 96.00 88 GLN A C 1
ATOM 688 O O . GLN A 1 88 ? -2.170 14.558 -14.794 1.00 96.00 88 GLN A O 1
ATOM 693 N N . LEU A 1 89 ? -0.304 13.595 -13.989 1.00 96.56 89 LEU A N 1
ATOM 694 C CA . LEU A 1 89 ? -0.846 13.333 -12.651 1.00 96.56 89 LEU A CA 1
ATOM 695 C C . LEU A 1 89 ? -0.113 14.089 -11.539 1.00 96.56 89 LEU A C 1
ATOM 697 O O . LEU A 1 89 ? -0.545 14.013 -10.389 1.00 96.56 89 LEU A O 1
ATOM 701 N N . HIS A 1 90 ? 0.973 14.804 -11.857 1.00 97.12 90 HIS A N 1
ATOM 702 C CA . HIS A 1 90 ? 1.834 15.473 -10.875 1.00 97.12 90 HIS A CA 1
ATOM 703 C C . HIS A 1 90 ? 2.365 14.511 -9.798 1.00 97.12 90 HIS A C 1
ATOM 705 O O . HIS A 1 90 ? 2.471 14.860 -8.621 1.00 97.12 90 HIS A O 1
ATOM 711 N N . LEU A 1 91 ? 2.686 13.279 -10.207 1.00 97.75 91 LEU A N 1
ATOM 712 C CA . LEU A 1 91 ? 3.247 12.237 -9.348 1.00 97.75 91 LEU A CA 1
ATOM 713 C C . LEU A 1 91 ? 4.673 11.887 -9.773 1.00 97.75 91 LEU A C 1
ATOM 715 O O . LEU A 1 91 ? 4.992 11.824 -10.958 1.00 97.75 91 LEU A O 1
ATOM 719 N N . SER A 1 92 ? 5.522 11.585 -8.797 1.00 97.12 92 SER A N 1
ATOM 720 C CA . SER A 1 92 ? 6.848 11.020 -9.023 1.00 97.12 92 SER A CA 1
ATOM 721 C C . SER A 1 92 ? 6.769 9.496 -8.984 1.00 97.12 92 SER A C 1
ATOM 723 O O . SER A 1 92 ? 6.488 8.914 -7.937 1.00 97.12 92 SER A O 1
ATOM 725 N N . LEU A 1 93 ? 6.994 8.848 -10.129 1.00 95.00 93 LEU A N 1
ATOM 726 C CA . LEU A 1 93 ? 7.018 7.388 -10.238 1.00 95.00 93 LEU A CA 1
ATOM 727 C C . LEU A 1 93 ? 8.409 6.856 -9.854 1.00 95.00 93 LEU A C 1
ATOM 729 O O . LEU A 1 93 ? 9.385 7.157 -10.545 1.00 95.00 93 LEU A O 1
ATOM 733 N N . LYS A 1 94 ? 8.507 6.080 -8.771 1.00 93.56 94 LYS A N 1
ATOM 734 C CA . LYS A 1 94 ? 9.777 5.647 -8.165 1.00 93.56 94 LYS A CA 1
ATOM 735 C C . LYS A 1 94 ? 9.815 4.147 -7.851 1.00 93.56 94 LYS A C 1
ATOM 737 O O . LYS A 1 94 ? 8.787 3.476 -7.841 1.00 93.56 94 LYS A O 1
ATOM 742 N N . GLN A 1 95 ? 11.032 3.649 -7.662 1.00 91.88 95 GLN A N 1
ATOM 743 C CA . GLN A 1 95 ? 11.417 2.351 -7.106 1.00 91.88 95 GLN A CA 1
ATOM 744 C C . GLN A 1 95 ? 12.777 2.588 -6.437 1.00 91.88 95 GLN A C 1
ATOM 746 O O . GLN A 1 95 ? 13.597 3.313 -7.002 1.00 91.88 95 GLN A O 1
ATOM 751 N N . ASP A 1 96 ? 12.994 2.031 -5.250 1.00 93.12 96 ASP A N 1
ATOM 752 C CA . ASP A 1 96 ? 14.264 2.144 -4.524 1.00 93.12 96 ASP A CA 1
ATOM 753 C C . ASP A 1 96 ? 14.536 0.824 -3.796 1.00 93.12 96 ASP A C 1
ATOM 755 O O . ASP A 1 96 ? 14.120 0.611 -2.656 1.00 93.12 96 ASP A O 1
ATOM 759 N N . GLU A 1 97 ? 15.147 -0.116 -4.518 1.00 94.12 97 GLU A N 1
ATOM 760 C CA . GLU A 1 97 ? 15.426 -1.456 -3.997 1.00 94.12 97 GLU A CA 1
ATOM 761 C C . GLU A 1 97 ? 16.361 -1.400 -2.787 1.00 94.12 97 GLU A C 1
ATOM 763 O O . GLU A 1 97 ? 16.106 -2.079 -1.792 1.00 94.12 97 GLU A O 1
ATOM 768 N N . SER A 1 98 ? 17.394 -0.555 -2.840 1.00 93.88 98 SER A N 1
ATOM 769 C CA . SER A 1 98 ? 18.375 -0.405 -1.764 1.00 93.88 98 SER A CA 1
ATOM 770 C C . SER A 1 98 ? 17.720 0.092 -0.483 1.00 93.88 98 SER A C 1
ATOM 772 O O . SER A 1 98 ? 17.856 -0.554 0.555 1.00 93.88 98 SER A O 1
ATOM 774 N N . GLN A 1 99 ? 16.932 1.170 -0.556 1.00 95.94 99 GLN A N 1
ATOM 775 C CA . GLN A 1 99 ? 16.235 1.704 0.614 1.00 95.94 99 GLN A CA 1
ATOM 776 C C . GLN A 1 99 ? 15.274 0.674 1.216 1.00 95.94 99 GLN A C 1
ATOM 778 O O . GLN A 1 99 ? 15.188 0.525 2.437 1.00 95.94 99 GLN A O 1
ATOM 783 N N . VAL A 1 100 ? 14.546 -0.061 0.369 1.00 96.62 100 VAL A N 1
ATOM 784 C CA . VAL A 1 100 ? 13.635 -1.110 0.837 1.00 96.62 100 VAL A CA 1
ATOM 785 C C . VAL A 1 100 ? 14.424 -2.238 1.497 1.00 96.62 100 VAL A C 1
ATOM 787 O O . VAL A 1 100 ? 14.084 -2.648 2.605 1.00 96.62 100 VAL A O 1
ATOM 790 N N . LYS A 1 101 ? 15.501 -2.722 0.878 1.00 94.81 101 LYS A N 1
ATOM 791 C CA . LYS A 1 101 ? 16.361 -3.766 1.444 1.00 94.81 101 LYS A CA 1
ATOM 792 C C . LYS A 1 101 ? 16.911 -3.364 2.813 1.00 94.81 101 LYS A C 1
ATOM 794 O O . LYS A 1 101 ? 16.764 -4.134 3.761 1.00 94.81 101 LYS A O 1
ATOM 799 N N . GLU A 1 102 ? 17.466 -2.161 2.928 1.00 96.38 102 GLU A N 1
ATOM 800 C CA . GLU A 1 102 ? 18.014 -1.623 4.177 1.00 96.38 102 GLU A CA 1
ATOM 801 C C . GLU A 1 102 ? 16.949 -1.536 5.276 1.00 96.38 102 GLU A C 1
ATOM 803 O O . GLU A 1 102 ? 17.186 -1.983 6.397 1.00 96.38 102 GLU A O 1
ATOM 808 N N . PHE A 1 103 ? 15.744 -1.055 4.952 1.00 97.38 103 PHE A N 1
ATOM 809 C CA . PHE A 1 103 ? 14.633 -0.985 5.903 1.00 97.38 103 PHE A CA 1
ATOM 810 C C . PHE A 1 103 ? 14.264 -2.364 6.472 1.00 97.38 103 PHE A C 1
ATOM 812 O O . PHE A 1 103 ? 14.101 -2.522 7.682 1.00 97.38 103 PHE A O 1
ATOM 819 N N . TYR A 1 104 ? 14.148 -3.385 5.618 1.00 95.81 104 TYR A N 1
ATOM 820 C CA . TYR A 1 104 ? 13.804 -4.735 6.076 1.00 95.81 104 TYR A CA 1
ATOM 821 C C . TYR A 1 104 ? 14.926 -5.392 6.882 1.00 95.81 104 TYR A C 1
ATOM 823 O O . TYR A 1 104 ? 14.635 -6.113 7.835 1.00 95.81 104 TYR A O 1
ATOM 831 N N . GLN A 1 105 ? 16.188 -5.142 6.528 1.00 94.06 105 GLN A N 1
ATOM 832 C CA . GLN A 1 105 ? 17.336 -5.628 7.295 1.00 94.06 105 GLN A CA 1
ATOM 833 C C . GLN A 1 105 ? 17.397 -4.978 8.681 1.00 94.06 105 GLN A C 1
ATOM 835 O O . GLN A 1 105 ? 17.593 -5.676 9.673 1.00 94.06 105 GLN A O 1
ATOM 840 N N . ALA A 1 106 ? 17.168 -3.666 8.762 1.00 96.62 106 ALA A N 1
ATOM 841 C CA . ALA A 1 106 ? 17.199 -2.924 10.018 1.00 96.62 106 ALA A CA 1
ATOM 842 C C . ALA A 1 106 ? 16.075 -3.332 10.985 1.00 96.62 106 ALA A C 1
ATOM 844 O O . ALA A 1 106 ? 16.280 -3.321 12.196 1.00 96.62 106 ALA A O 1
ATOM 845 N N . HIS A 1 107 ? 14.907 -3.722 10.465 1.00 96.75 107 HIS A N 1
ATOM 846 C CA . HIS A 1 107 ? 13.718 -3.976 11.283 1.00 96.75 107 HIS A CA 1
ATOM 847 C C . HIS A 1 107 ? 13.261 -5.438 11.327 1.00 96.75 107 HIS A C 1
ATOM 849 O O . HIS A 1 107 ? 12.142 -5.718 11.757 1.00 96.75 107 HIS A O 1
ATOM 855 N N . GLN A 1 108 ? 14.098 -6.393 10.915 1.00 94.50 108 GLN A N 1
ATOM 856 C CA . GLN A 1 108 ? 13.730 -7.813 10.893 1.00 94.50 108 GLN A CA 1
ATOM 857 C C . GLN A 1 108 ? 13.231 -8.315 12.261 1.00 94.50 108 GLN A C 1
ATOM 859 O O . GLN A 1 108 ? 12.208 -8.995 12.334 1.00 94.50 108 GLN A O 1
ATOM 864 N N . THR A 1 109 ? 13.929 -7.956 13.343 1.00 96.00 109 THR A N 1
ATOM 865 C CA . THR A 1 109 ? 13.577 -8.366 14.712 1.00 96.00 109 THR A CA 1
ATOM 866 C C . THR A 1 109 ? 12.276 -7.722 15.194 1.00 96.00 109 THR A C 1
ATOM 868 O O . THR A 1 109 ? 11.446 -8.404 15.789 1.00 96.00 109 THR A O 1
ATOM 871 N N . GLU A 1 110 ? 12.068 -6.433 14.910 1.00 96.75 110 GLU A N 1
ATOM 872 C CA . GLU A 1 110 ? 10.832 -5.723 15.273 1.00 96.75 110 GLU A CA 1
ATOM 873 C C . GLU A 1 110 ? 9.620 -6.293 14.532 1.00 96.75 110 GLU A C 1
ATOM 875 O O . GLU A 1 110 ? 8.584 -6.553 15.136 1.00 96.75 110 GLU A O 1
ATOM 880 N N . PHE A 1 111 ? 9.756 -6.566 13.235 1.00 97.06 111 PHE A N 1
ATOM 881 C CA . PHE A 1 111 ? 8.707 -7.230 12.468 1.00 97.06 111 PHE A CA 1
ATOM 882 C C . PHE A 1 111 ? 8.359 -8.604 13.046 1.00 97.06 111 PHE A C 1
ATOM 884 O O . PHE A 1 111 ? 7.178 -8.920 13.213 1.00 97.06 111 PHE A O 1
ATOM 891 N N . ALA A 1 112 ? 9.375 -9.397 13.403 1.00 96.19 112 ALA A N 1
ATOM 892 C CA . ALA A 1 112 ? 9.178 -10.715 13.996 1.00 96.19 112 ALA A CA 1
ATOM 893 C C . ALA A 1 112 ? 8.464 -10.640 15.356 1.00 96.19 112 ALA A C 1
ATOM 895 O O . ALA A 1 112 ? 7.636 -11.503 15.648 1.00 96.19 112 ALA A O 1
ATOM 896 N N . GLN A 1 113 ? 8.719 -9.597 16.156 1.00 96.56 113 GLN A N 1
ATOM 897 C CA . GLN A 1 113 ? 8.004 -9.342 17.412 1.00 96.56 113 GLN A CA 1
ATOM 898 C C . GLN A 1 113 ? 6.493 -9.161 17.194 1.00 96.56 113 GLN A C 1
ATOM 900 O O . GLN A 1 113 ? 5.705 -9.573 18.043 1.00 96.56 113 GLN A O 1
ATOM 905 N N . TYR A 1 114 ? 6.090 -8.592 16.057 1.00 95.75 114 TYR A N 1
ATOM 906 C CA . TYR A 1 114 ? 4.687 -8.408 15.673 1.00 95.75 114 TYR A CA 1
ATOM 907 C C . TYR A 1 114 ? 4.189 -9.467 14.677 1.00 95.75 114 TYR A C 1
ATOM 909 O O . TYR A 1 114 ? 3.234 -9.239 13.941 1.00 95.75 114 TYR A O 1
ATOM 917 N N . GLY A 1 115 ? 4.832 -10.639 14.646 1.00 93.38 115 GLY A N 1
ATOM 918 C CA . GLY A 1 115 ? 4.331 -11.809 13.921 1.00 93.38 115 GLY A CA 1
ATOM 919 C C . GLY A 1 115 ? 4.491 -11.759 12.400 1.00 93.38 115 GLY A C 1
ATOM 920 O O . GLY A 1 115 ? 3.919 -12.602 11.709 1.00 93.38 115 GLY A O 1
ATOM 921 N N . TYR A 1 116 ? 5.276 -10.823 11.860 1.00 95.38 116 TYR A N 1
ATOM 922 C CA . TYR A 1 116 ? 5.587 -10.773 10.434 1.00 95.38 116 TYR A CA 1
ATOM 923 C C . TYR A 1 116 ? 7.049 -11.144 10.173 1.00 95.38 116 TYR A C 1
ATOM 925 O O . TYR A 1 116 ? 7.980 -10.625 10.784 1.00 95.38 116 TYR A O 1
ATOM 933 N N . GLN A 1 117 ? 7.262 -12.025 9.203 1.00 93.12 117 GLN A N 1
ATOM 934 C CA . GLN A 1 117 ? 8.573 -12.303 8.633 1.00 93.12 117 GLN A CA 1
ATOM 935 C C . GLN A 1 117 ? 8.461 -12.217 7.120 1.00 93.12 117 GLN A C 1
ATOM 937 O O . GLN A 1 117 ? 7.482 -12.678 6.531 1.00 93.12 117 GLN A O 1
ATOM 942 N N . THR A 1 118 ? 9.472 -11.628 6.485 1.00 88.81 118 THR A N 1
ATOM 943 C CA . THR A 1 118 ? 9.508 -11.586 5.024 1.00 88.81 118 THR A CA 1
ATOM 944 C C . THR A 1 118 ? 9.664 -13.003 4.505 1.00 88.81 118 THR A C 1
ATOM 946 O O . THR A 1 118 ? 10.666 -13.661 4.781 1.00 88.81 118 THR A O 1
ATOM 949 N N . ARG A 1 119 ? 8.657 -13.467 3.765 1.00 89.50 119 ARG A N 1
ATOM 950 C CA . ARG A 1 119 ? 8.689 -14.769 3.106 1.00 89.50 119 ARG A CA 1
ATOM 951 C C . ARG A 1 119 ? 9.807 -14.806 2.071 1.00 89.50 119 ARG A C 1
ATOM 953 O O . ARG A 1 119 ? 10.163 -13.778 1.500 1.00 89.50 119 ARG A O 1
ATOM 960 N N . THR A 1 120 ? 10.319 -15.998 1.803 1.00 91.31 120 THR A N 1
ATOM 961 C CA . THR A 1 120 ? 11.233 -16.256 0.691 1.00 91.31 120 THR A CA 1
ATOM 962 C C . THR A 1 120 ? 10.461 -16.844 -0.481 1.00 91.31 120 THR A C 1
ATOM 964 O O . THR A 1 120 ? 9.46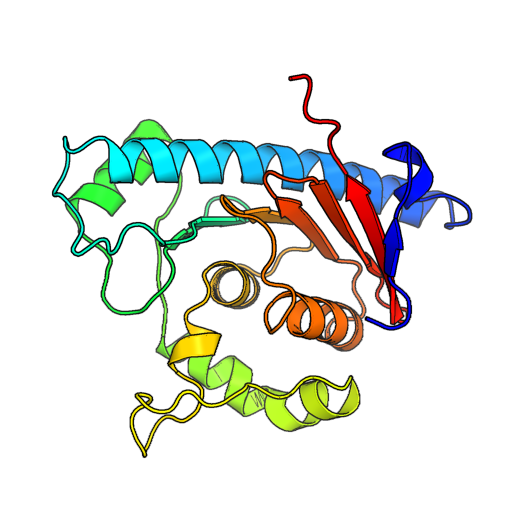8 -17.554 -0.301 1.00 91.31 120 THR A O 1
ATOM 967 N N . TRP A 1 121 ? 10.881 -16.512 -1.695 1.00 90.44 121 TRP A N 1
ATOM 968 C CA . TRP A 1 121 ? 10.371 -17.108 -2.919 1.00 90.44 121 TRP A CA 1
ATOM 969 C C . TRP A 1 121 ? 11.440 -18.002 -3.545 1.00 90.44 121 TRP A C 1
ATOM 971 O O . TRP A 1 121 ? 12.626 -17.708 -3.460 1.00 90.44 121 TRP A O 1
ATOM 981 N N . GLU A 1 122 ? 11.025 -19.098 -4.178 1.00 91.19 122 GLU A N 1
ATOM 982 C CA . GLU A 1 122 ? 11.938 -20.119 -4.718 1.00 91.19 122 GLU A CA 1
ATOM 983 C C . GLU A 1 122 ? 12.898 -19.584 -5.796 1.00 91.19 122 GLU A C 1
ATOM 985 O O . GLU A 1 122 ? 13.965 -20.151 -6.001 1.00 91.19 122 GLU A O 1
ATOM 990 N N . LEU A 1 123 ? 12.517 -18.494 -6.474 1.00 89.12 123 LEU A N 1
ATOM 991 C CA . LEU A 1 123 ? 13.321 -17.832 -7.505 1.00 89.12 123 LEU A CA 1
ATOM 992 C C . LEU A 1 123 ? 13.987 -16.541 -7.004 1.00 89.12 123 LEU A C 1
ATOM 994 O O . LEU A 1 123 ? 14.466 -15.747 -7.817 1.00 89.12 123 LEU A O 1
ATOM 998 N N . ASP A 1 124 ? 13.983 -16.286 -5.693 1.00 90.62 124 ASP A N 1
ATOM 999 C CA . ASP A 1 124 ? 14.816 -15.222 -5.137 1.00 90.62 124 ASP A CA 1
ATOM 1000 C C . ASP A 1 124 ? 16.306 -15.571 -5.326 1.00 90.62 124 ASP A C 1
ATOM 1002 O O . ASP A 1 124 ? 16.674 -16.744 -5.221 1.00 90.62 124 ASP A O 1
ATOM 1006 N N . PRO A 1 125 ? 17.182 -14.578 -5.577 1.00 90.31 125 PRO A N 1
ATOM 1007 C CA . PRO A 1 125 ? 18.624 -14.788 -5.500 1.00 90.31 125 PRO A CA 1
ATOM 1008 C C . PRO A 1 125 ? 19.015 -15.340 -4.125 1.00 90.31 125 PRO A C 1
ATOM 1010 O O . PRO A 1 125 ? 18.466 -14.909 -3.107 1.00 90.31 125 PRO A O 1
ATOM 1013 N N . GLU A 1 126 ? 19.975 -16.263 -4.086 1.00 88.81 126 GLU A N 1
ATOM 1014 C CA . GLU A 1 126 ? 20.425 -16.907 -2.843 1.00 88.81 126 GLU A CA 1
ATOM 1015 C C . GLU A 1 126 ? 20.962 -15.874 -1.840 1.00 88.81 126 GLU A C 1
ATOM 1017 O O . GLU A 1 126 ? 20.694 -15.943 -0.642 1.00 88.81 126 GLU A O 1
ATOM 1022 N N . GLU A 1 127 ? 21.654 -14.856 -2.347 1.00 90.31 127 GLU A N 1
ATOM 1023 C CA . GLU A 1 127 ? 22.184 -13.727 -1.592 1.00 90.31 127 GLU A CA 1
ATOM 1024 C C . GLU A 1 127 ? 21.122 -12.690 -1.187 1.00 90.31 127 GLU A C 1
ATOM 1026 O O . GLU A 1 127 ? 21.416 -11.760 -0.429 1.00 90.31 127 GLU A O 1
ATOM 1031 N N . GLU A 1 128 ? 19.887 -12.812 -1.687 1.00 88.69 128 GLU A N 1
ATOM 1032 C CA . GLU A 1 128 ? 18.816 -11.851 -1.436 1.00 88.69 128 GLU A CA 1
ATOM 1033 C C . GLU A 1 128 ? 17.432 -12.486 -1.175 1.00 88.69 128 GLU A C 1
ATOM 1035 O O . GLU A 1 128 ? 16.440 -12.136 -1.827 1.00 88.69 128 GLU A O 1
ATOM 1040 N N . PRO A 1 129 ? 17.303 -13.355 -0.155 1.00 90.94 129 PRO A N 1
ATOM 1041 C CA . PRO A 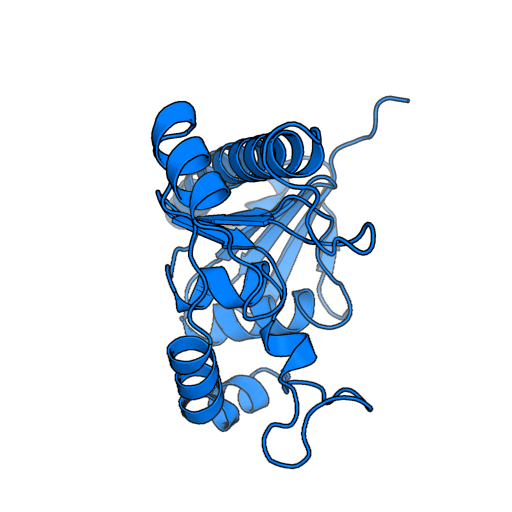1 129 ? 16.034 -13.989 0.180 1.00 90.94 129 PRO A CA 1
ATOM 1042 C C . PRO A 1 129 ? 14.941 -12.950 0.477 1.00 90.94 129 PRO A C 1
ATOM 1044 O O . PRO A 1 129 ? 15.168 -11.936 1.150 1.00 90.94 129 PRO A O 1
ATOM 1047 N N . GLY A 1 130 ? 13.735 -13.189 -0.035 1.00 91.81 130 GLY A N 1
ATOM 1048 C CA . GLY A 1 130 ? 12.560 -12.331 0.121 1.00 91.81 130 GLY A CA 1
ATOM 1049 C C . GLY A 1 130 ? 12.494 -11.135 -0.827 1.00 91.81 130 GLY A C 1
ATOM 1050 O O . GLY A 1 130 ? 11.601 -10.292 -0.676 1.00 91.81 130 GLY A O 1
ATOM 1051 N N . LYS A 1 131 ? 13.407 -11.041 -1.806 1.00 93.25 131 LYS A N 1
ATOM 1052 C CA . LYS A 1 131 ? 13.426 -9.982 -2.828 1.00 93.25 131 LYS A CA 1
ATOM 1053 C C . LYS A 1 131 ? 12.076 -9.857 -3.532 1.00 93.25 131 LYS A C 1
ATOM 1055 O O . LYS A 1 131 ? 11.590 -8.740 -3.724 1.00 93.25 131 LYS A O 1
ATOM 1060 N N . HIS A 1 132 ? 11.443 -10.977 -3.875 1.00 92.38 132 HIS A N 1
ATOM 1061 C CA . HIS A 1 132 ? 10.132 -11.016 -4.512 1.00 92.38 132 HIS A CA 1
ATOM 1062 C C . HIS A 1 132 ? 9.053 -10.312 -3.686 1.00 92.38 132 HIS A C 1
ATOM 1064 O O . HIS A 1 132 ? 8.390 -9.401 -4.184 1.00 92.38 132 HIS A O 1
ATOM 1070 N N . TYR A 1 133 ? 8.900 -10.685 -2.417 1.00 93.12 133 TYR A N 1
ATOM 1071 C CA . TYR A 1 133 ? 7.846 -10.153 -1.551 1.00 93.12 133 TYR A CA 1
ATOM 1072 C C . TYR A 1 133 ? 8.090 -8.692 -1.160 1.00 93.12 133 TYR A C 1
ATOM 1074 O O . TYR A 1 133 ? 7.154 -7.893 -1.104 1.00 93.12 133 TYR A O 1
ATOM 1082 N N . ARG A 1 134 ? 9.355 -8.283 -0.987 1.00 94.94 134 ARG A N 1
ATOM 1083 C CA . ARG A 1 134 ? 9.706 -6.861 -0.806 1.00 94.94 134 ARG A CA 1
ATOM 1084 C C . ARG A 1 134 ? 9.357 -6.007 -2.026 1.00 94.94 134 ARG A C 1
ATOM 1086 O O . ARG A 1 134 ? 9.141 -4.807 -1.886 1.00 94.94 134 ARG A O 1
ATOM 1093 N N . SER A 1 135 ? 9.253 -6.620 -3.204 1.00 93.81 135 SER A N 1
ATOM 1094 C CA . SER A 1 135 ? 8.925 -5.933 -4.453 1.00 93.81 135 SER A CA 1
ATOM 1095 C C . SER A 1 135 ? 7.449 -5.543 -4.586 1.00 93.81 135 SER A C 1
ATOM 1097 O O . SER A 1 135 ? 7.078 -4.881 -5.558 1.00 93.81 135 SER A O 1
ATOM 1099 N N . HIS A 1 136 ? 6.578 -5.913 -3.646 1.00 95.19 136 HIS A N 1
ATOM 1100 C CA . HIS A 1 136 ? 5.184 -5.471 -3.666 1.00 95.19 136 HIS A CA 1
ATOM 1101 C C . HIS A 1 136 ? 5.096 -3.945 -3.536 1.00 95.19 136 HIS A C 1
ATOM 1103 O O . HIS A 1 136 ? 5.745 -3.342 -2.683 1.00 95.19 136 HIS A O 1
ATOM 1109 N N . ALA A 1 137 ? 4.298 -3.305 -4.395 1.00 96.00 137 ALA A N 1
ATOM 1110 C CA . ALA A 1 137 ? 4.250 -1.844 -4.478 1.00 96.00 137 ALA A CA 1
ATOM 1111 C C . ALA A 1 137 ? 3.786 -1.220 -3.158 1.00 96.00 137 ALA A C 1
ATOM 1113 O O . ALA A 1 137 ? 4.281 -0.170 -2.759 1.00 96.00 137 ALA A O 1
ATOM 1114 N N . GLU A 1 138 ? 2.869 -1.898 -2.473 1.00 96.94 138 GLU A N 1
ATOM 1115 C CA . GLU A 1 138 ? 2.305 -1.510 -1.189 1.00 96.94 138 GLU A CA 1
ATOM 1116 C C . GLU A 1 138 ? 3.395 -1.418 -0.110 1.00 96.94 138 GLU A C 1
ATOM 1118 O O . GLU A 1 138 ? 3.455 -0.448 0.643 1.00 96.94 138 GLU A O 1
ATOM 1123 N N . LYS A 1 139 ? 4.316 -2.385 -0.097 1.00 96.81 139 LYS A N 1
ATOM 1124 C CA . LYS A 1 139 ? 5.468 -2.429 0.812 1.00 96.81 139 LYS A CA 1
ATOM 1125 C C . LYS A 1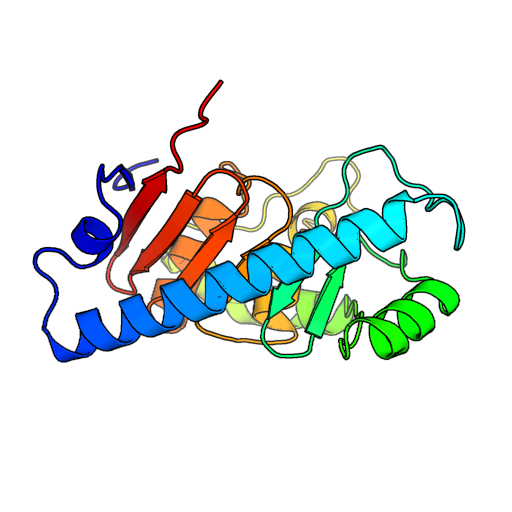 139 ? 6.544 -1.420 0.439 1.00 96.81 139 LYS A C 1
ATOM 1127 O O . LYS A 1 139 ? 7.153 -0.806 1.305 1.00 96.81 139 LYS A O 1
ATOM 1132 N N . GLN A 1 140 ? 6.794 -1.243 -0.852 1.00 97.38 140 GLN A N 1
ATOM 1133 C CA . GLN A 1 140 ? 7.769 -0.262 -1.309 1.00 97.38 140 GLN A CA 1
ATOM 1134 C C . GLN A 1 140 ? 7.325 1.167 -0.957 1.00 97.38 140 GLN A C 1
ATOM 1136 O O . GLN A 1 140 ? 8.119 1.940 -0.424 1.00 97.38 140 GLN A O 1
ATOM 1141 N N . ILE A 1 141 ? 6.056 1.532 -1.205 1.00 98.19 141 ILE A N 1
ATOM 1142 C CA . ILE A 1 141 ? 5.576 2.900 -0.945 1.00 98.19 141 ILE A CA 1
ATOM 1143 C C . ILE A 1 141 ? 5.590 3.233 0.549 1.00 98.19 141 ILE A C 1
ATOM 1145 O O . ILE A 1 141 ? 5.930 4.358 0.905 1.00 98.19 141 ILE A O 1
ATOM 1149 N N . SER A 1 142 ? 5.281 2.276 1.431 1.00 98.06 142 SER A N 1
ATOM 1150 C CA . SER A 1 142 ? 5.292 2.520 2.875 1.00 98.06 142 SER A CA 1
ATOM 1151 C C . SER A 1 142 ? 6.696 2.827 3.397 1.00 98.06 142 SER A C 1
ATOM 1153 O O . SER A 1 142 ? 6.800 3.507 4.416 1.00 98.06 142 SER A O 1
ATOM 1155 N N . VAL A 1 143 ? 7.751 2.367 2.717 1.00 97.88 143 VAL A N 1
ATOM 1156 C CA . VAL A 1 143 ? 9.159 2.639 3.050 1.00 97.88 143 VAL A CA 1
ATOM 1157 C C . VAL A 1 143 ? 9.665 3.911 2.373 1.00 97.88 143 VAL A C 1
ATOM 1159 O O . VAL A 1 143 ? 10.201 4.787 3.044 1.00 97.88 143 VAL A O 1
ATOM 1162 N N . ILE A 1 144 ? 9.468 4.034 1.058 1.00 97.44 144 ILE A N 1
ATOM 1163 C CA . ILE A 1 144 ? 9.997 5.145 0.250 1.00 97.44 144 ILE A CA 1
ATOM 1164 C C . ILE A 1 144 ? 9.277 6.456 0.575 1.00 97.44 144 ILE A C 1
ATOM 1166 O O . ILE A 1 144 ? 9.873 7.535 0.562 1.00 97.44 144 ILE A O 1
ATOM 1170 N N . LYS A 1 145 ? 7.975 6.374 0.867 1.00 97.75 145 LYS A N 1
ATOM 1171 C CA . LYS A 1 145 ? 7.144 7.522 1.221 1.00 97.75 145 LYS A CA 1
ATOM 1172 C C . LYS A 1 145 ? 6.214 7.191 2.400 1.00 97.75 145 LYS A C 1
ATOM 1174 O O . LYS A 1 145 ? 5.001 7.046 2.204 1.00 97.75 145 LYS A O 1
ATOM 1179 N N . PRO A 1 146 ? 6.771 7.070 3.625 1.00 97.00 146 PRO A N 1
ATOM 1180 C CA . PRO A 1 146 ? 6.007 6.719 4.816 1.00 97.00 146 PRO A CA 1
ATOM 1181 C C . PRO A 1 146 ? 4.874 7.713 5.061 1.00 97.00 146 PRO A C 1
ATOM 1183 O O . PRO A 1 146 ? 5.100 8.915 5.151 1.00 97.00 146 PRO A O 1
ATOM 1186 N N . SER A 1 147 ? 3.654 7.195 5.159 1.00 97.06 147 SER A N 1
ATOM 1187 C CA . SER A 1 147 ? 2.432 7.963 5.387 1.00 97.06 147 SER A CA 1
ATOM 1188 C C . SER A 1 147 ? 1.397 7.058 6.056 1.00 97.06 147 SER A C 1
ATOM 1190 O O . SER A 1 147 ? 1.402 5.849 5.792 1.00 97.06 147 SER A O 1
ATOM 1192 N N . PRO A 1 148 ? 0.492 7.609 6.883 1.00 97.88 148 PRO A N 1
ATOM 1193 C CA . PRO A 1 148 ? -0.631 6.860 7.433 1.00 97.88 148 PRO A CA 1
ATOM 1194 C C . PRO A 1 148 ? -1.709 6.528 6.393 1.00 97.88 148 PRO A C 1
ATOM 1196 O O . PRO A 1 148 ? -2.595 5.739 6.694 1.00 97.88 148 PRO A O 1
ATOM 1199 N N . ALA A 1 149 ? -1.663 7.098 5.183 1.00 98.69 149 ALA A N 1
ATOM 1200 C CA . ALA A 1 149 ? -2.646 6.856 4.129 1.00 98.69 149 ALA A CA 1
ATOM 1201 C C . ALA A 1 149 ? -1.974 6.388 2.831 1.00 98.69 149 ALA A C 1
ATOM 1203 O O . ALA A 1 149 ? -1.099 7.073 2.297 1.00 98.69 149 ALA A O 1
ATOM 1204 N N . ILE A 1 150 ? -2.412 5.244 2.301 1.00 98.81 150 ILE A N 1
ATOM 1205 C CA . ILE A 1 150 ? -1.890 4.639 1.067 1.00 98.81 150 ILE A CA 1
ATOM 1206 C C . ILE A 1 150 ? -3.059 4.203 0.178 1.00 98.81 150 ILE A C 1
ATOM 1208 O O . ILE A 1 150 ? -4.047 3.651 0.655 1.00 98.81 150 ILE A O 1
ATOM 1212 N N . GLY A 1 151 ? -2.944 4.430 -1.128 1.00 98.56 151 GLY A N 1
ATOM 1213 C CA . GLY A 1 151 ? -3.889 3.921 -2.121 1.00 98.56 151 GLY A CA 1
ATOM 1214 C C . GLY A 1 151 ? -3.235 2.916 -3.059 1.00 98.56 151 GLY A C 1
ATOM 1215 O O . GLY A 1 151 ? -2.120 3.161 -3.517 1.00 98.56 151 GLY A O 1
ATOM 1216 N N . ILE A 1 152 ? -3.906 1.805 -3.361 1.00 97.94 152 ILE A N 1
ATOM 1217 C CA . ILE A 1 152 ? -3.343 0.705 -4.158 1.00 97.94 152 ILE A CA 1
ATOM 1218 C C . ILE A 1 152 ? -4.285 0.296 -5.299 1.00 97.94 152 ILE A C 1
ATOM 1220 O O . ILE A 1 152 ? -5.504 0.337 -5.169 1.00 97.94 152 ILE A O 1
ATOM 1224 N N . SER A 1 153 ? -3.735 -0.090 -6.451 1.00 96.25 153 SER A N 1
ATOM 1225 C CA . SER A 1 153 ? -4.523 -0.361 -7.666 1.00 96.25 153 SER A CA 1
ATOM 1226 C C . SER A 1 153 ? -5.062 -1.792 -7.768 1.00 96.25 153 SER A C 1
ATOM 1228 O O . SER A 1 153 ? -5.671 -2.148 -8.774 1.00 96.25 153 SER A O 1
ATOM 1230 N N . ARG A 1 154 ? -4.783 -2.653 -6.785 1.00 93.88 154 ARG A N 1
ATOM 1231 C CA . ARG A 1 154 ? -5.211 -4.059 -6.740 1.00 93.88 154 ARG A CA 1
ATOM 1232 C C . ARG A 1 154 ? -5.594 -4.428 -5.318 1.00 93.88 154 ARG A C 1
ATOM 1234 O O . ARG A 1 154 ? -5.116 -3.787 -4.394 1.00 93.88 154 ARG A O 1
ATOM 1241 N N . ALA A 1 155 ? -6.442 -5.443 -5.169 1.00 94.62 155 ALA A N 1
ATOM 1242 C CA . ALA A 1 155 ? -6.829 -5.950 -3.858 1.00 94.62 155 ALA A CA 1
ATOM 1243 C C . ALA A 1 155 ? -5.591 -6.300 -3.018 1.00 94.62 155 ALA A C 1
ATOM 1245 O O . ALA A 1 155 ? -4.634 -6.878 -3.545 1.00 94.62 155 ALA A O 1
ATOM 1246 N N . MET A 1 156 ? -5.632 -5.950 -1.733 1.00 95.00 156 MET A N 1
ATOM 1247 C CA . MET A 1 156 ? -4.587 -6.253 -0.761 1.00 95.00 156 MET A CA 1
ATOM 1248 C C . MET A 1 156 ? -4.208 -7.736 -0.813 1.00 95.00 156 MET A C 1
ATOM 1250 O O . MET A 1 156 ? -5.062 -8.617 -0.717 1.00 95.00 156 MET A O 1
ATOM 1254 N N . CYS A 1 157 ? -2.911 -8.020 -0.931 1.00 91.62 157 CYS A N 1
ATOM 1255 C CA . CYS A 1 157 ? -2.407 -9.383 -0.821 1.00 91.62 157 CYS A CA 1
ATOM 1256 C C . CYS A 1 157 ? -2.566 -9.887 0.622 1.00 91.62 157 CYS A C 1
ATOM 1258 O O . CYS A 1 157 ? -1.851 -9.447 1.525 1.00 91.62 157 CYS A O 1
ATOM 1260 N N . GLU A 1 158 ? -3.485 -10.830 0.823 1.00 90.62 158 GLU A N 1
ATOM 1261 C CA . GLU A 1 158 ? -3.805 -11.415 2.132 1.00 90.62 158 GLU A CA 1
ATOM 1262 C C . GLU A 1 158 ? -2.642 -12.204 2.745 1.00 90.62 158 GLU A C 1
ATOM 1264 O O . GLU A 1 158 ? -2.485 -12.258 3.962 1.00 90.62 158 GLU A O 1
ATOM 1269 N N . GLU A 1 159 ? -1.811 -12.814 1.904 1.00 90.25 159 GLU A N 1
ATOM 1270 C CA . GLU A 1 159 ? -0.759 -13.716 2.362 1.00 90.25 159 GLU A CA 1
ATOM 1271 C C . GLU A 1 159 ? 0.473 -13.001 2.923 1.00 90.25 159 GLU A C 1
ATOM 1273 O O . GLU A 1 159 ? 1.203 -13.582 3.727 1.00 90.25 159 GLU A O 1
ATOM 1278 N N . ASP A 1 160 ? 0.724 -11.766 2.485 1.00 94.19 160 ASP A N 1
ATOM 1279 C CA . ASP A 1 160 ? 2.017 -11.116 2.696 1.00 94.19 160 ASP A CA 1
ATOM 1280 C C . ASP A 1 160 ? 1.928 -9.598 2.936 1.00 94.19 160 ASP A C 1
ATOM 1282 O O . ASP A 1 160 ? 2.561 -9.091 3.863 1.00 94.19 160 ASP A O 1
ATOM 1286 N N . CYS A 1 161 ? 1.113 -8.854 2.177 1.00 96.06 161 CYS A N 1
ATOM 1287 C CA . CYS A 1 161 ? 0.915 -7.420 2.435 1.00 96.06 161 CYS A CA 1
ATOM 1288 C C . CYS A 1 161 ? 0.052 -7.175 3.680 1.00 96.06 161 CYS A C 1
ATOM 1290 O O . CYS A 1 161 ? 0.393 -6.309 4.482 1.00 96.06 161 CYS A O 1
ATOM 1292 N N . TYR A 1 162 ? -1.019 -7.949 3.881 1.00 96.06 162 TYR A N 1
ATOM 1293 C CA . TYR A 1 162 ? -1.856 -7.866 5.084 1.00 96.06 162 TYR A CA 1
ATOM 1294 C C . TYR A 1 162 ? -1.048 -8.030 6.386 1.00 96.06 162 TYR A C 1
ATOM 1296 O O . TYR A 1 162 ? -1.053 -7.092 7.188 1.00 96.06 162 TYR A O 1
ATOM 1304 N N . PRO A 1 163 ? -0.318 -9.147 6.614 1.00 96.00 163 PRO A N 1
ATOM 1305 C CA . PRO A 1 163 ? 0.427 -9.315 7.862 1.00 96.00 163 PRO A CA 1
ATOM 1306 C C . PRO A 1 163 ? 1.559 -8.286 7.998 1.00 96.00 163 PRO A C 1
ATOM 1308 O O . PRO A 1 163 ? 1.871 -7.861 9.106 1.00 96.00 163 PRO A O 1
ATOM 1311 N N . TYR A 1 164 ? 2.130 -7.814 6.883 1.00 97.69 164 TYR A N 1
ATOM 1312 C CA . TYR A 1 164 ? 3.108 -6.728 6.902 1.00 97.69 164 TYR A CA 1
ATOM 1313 C C . TYR A 1 164 ? 2.529 -5.414 7.437 1.00 97.69 164 TYR A C 1
ATOM 1315 O O . TYR A 1 164 ? 3.137 -4.802 8.310 1.00 97.69 164 TYR A O 1
ATOM 1323 N N . PHE A 1 165 ? 1.383 -4.955 6.924 1.00 98.06 165 PHE A N 1
ATOM 1324 C CA . PHE A 1 165 ? 0.799 -3.680 7.358 1.00 98.06 165 PHE A CA 1
ATOM 1325 C C . PHE A 1 165 ? 0.274 -3.732 8.786 1.00 98.06 165 PHE A C 1
ATOM 1327 O O . PHE A 1 165 ? 0.366 -2.736 9.503 1.00 98.06 165 PHE A O 1
ATOM 1334 N N . HIS A 1 166 ? -0.229 -4.892 9.203 1.00 97.56 166 HIS A N 1
ATOM 1335 C CA . HIS A 1 166 ? -0.601 -5.147 10.587 1.00 97.56 166 HIS A CA 1
ATOM 1336 C C . HIS A 1 166 ? 0.599 -4.970 11.531 1.00 97.56 166 HIS A C 1
ATOM 1338 O O . HIS A 1 166 ? 0.531 -4.141 12.442 1.00 97.56 166 HIS A O 1
ATOM 1344 N N . ALA A 1 167 ? 1.732 -5.618 11.236 1.00 97.50 167 ALA A N 1
ATOM 1345 C CA . ALA A 1 167 ? 2.971 -5.447 11.995 1.00 97.50 167 ALA A CA 1
ATOM 1346 C C . ALA A 1 167 ? 3.530 -4.015 11.907 1.00 97.50 167 ALA A C 1
ATOM 1348 O O . ALA A 1 167 ? 3.931 -3.434 12.917 1.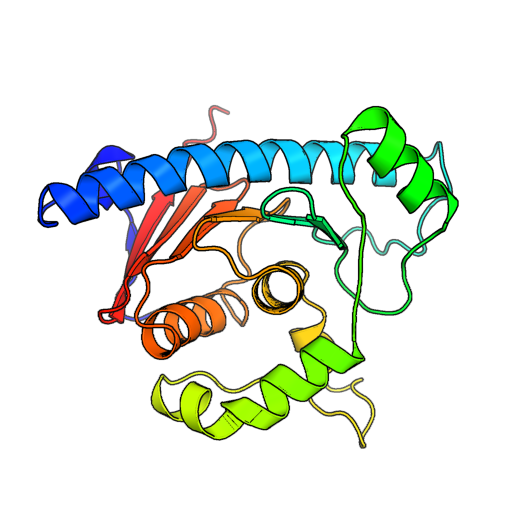00 97.50 167 ALA A O 1
ATOM 1349 N N . LEU A 1 168 ? 3.503 -3.400 10.719 1.00 98.19 168 LEU A N 1
ATOM 1350 C CA . LEU A 1 168 ? 4.005 -2.043 10.493 1.00 98.19 168 LEU A CA 1
ATOM 1351 C C . LEU A 1 168 ? 3.257 -1.001 11.335 1.00 98.19 168 LEU A C 1
ATOM 1353 O O . LEU A 1 168 ? 3.886 -0.077 11.852 1.00 98.19 168 LEU A O 1
ATOM 1357 N N . ALA A 1 169 ? 1.936 -1.143 11.486 1.00 98.12 169 ALA A N 1
ATOM 1358 C CA . ALA A 1 169 ? 1.130 -0.258 12.326 1.00 98.12 169 ALA A CA 1
ATOM 1359 C C . ALA A 1 169 ? 1.560 -0.330 13.802 1.00 98.12 169 ALA A C 1
ATOM 1361 O O . ALA A 1 169 ? 1.666 0.709 14.462 1.00 98.12 169 ALA A O 1
ATOM 1362 N N . GLN A 1 170 ? 1.882 -1.533 14.301 1.00 97.56 170 GLN A N 1
ATOM 1363 C CA . GLN A 1 170 ? 2.385 -1.711 15.667 1.00 97.56 170 GLN A CA 1
ATOM 1364 C C . GLN A 1 170 ? 3.777 -1.096 15.834 1.00 97.56 170 GLN A C 1
ATOM 1366 O O . GLN A 1 170 ? 3.996 -0.298 16.746 1.00 97.56 170 GLN A O 1
ATOM 1371 N N . MET A 1 171 ? 4.702 -1.406 14.919 1.00 96.56 171 MET A N 1
ATOM 1372 C CA . MET A 1 171 ? 6.080 -0.903 14.956 1.00 96.56 171 MET A CA 1
ATOM 1373 C C . MET A 1 171 ? 6.133 0.623 14.938 1.00 96.56 171 MET A C 1
ATOM 1375 O O . MET A 1 171 ? 6.834 1.245 15.734 1.00 96.56 171 MET A O 1
ATOM 1379 N N . ARG A 1 172 ? 5.340 1.249 14.059 1.00 97.06 172 ARG A N 1
ATOM 1380 C CA . ARG A 1 172 ? 5.254 2.713 13.949 1.00 97.06 172 ARG A CA 1
ATOM 1381 C C . ARG A 1 172 ? 4.459 3.357 15.074 1.00 97.06 172 ARG A C 1
ATOM 1383 O O . ARG A 1 172 ? 4.467 4.581 15.180 1.00 97.06 172 ARG A O 1
ATOM 1390 N N . LYS A 1 173 ? 3.746 2.562 15.879 1.00 97.19 173 LYS A N 1
ATOM 1391 C CA . LYS A 1 173 ? 2.765 3.035 16.862 1.00 97.19 173 LYS A CA 1
ATOM 1392 C C . LYS A 1 173 ? 1.754 3.996 16.226 1.00 97.19 173 LYS A C 1
ATOM 1394 O O . LYS A 1 173 ? 1.298 4.940 16.867 1.00 97.19 173 LYS A O 1
ATOM 1399 N N . GLN A 1 174 ? 1.383 3.746 14.970 1.00 97.62 174 GLN A N 1
ATOM 1400 C CA . GLN A 1 174 ? 0.554 4.630 14.153 1.00 97.62 174 GLN A CA 1
ATOM 1401 C C . GLN A 1 174 ? -0.528 3.832 13.424 1.00 97.62 174 GLN A C 1
ATOM 1403 O O . GLN A 1 174 ? -0.245 2.785 12.848 1.00 97.62 174 GLN A O 1
ATOM 1408 N N . ASN A 1 175 ? -1.763 4.341 13.428 1.00 98.19 175 ASN A N 1
ATOM 1409 C CA . ASN A 1 175 ? -2.842 3.758 12.633 1.00 98.19 175 ASN A CA 1
ATOM 1410 C C . ASN A 1 175 ? -2.552 3.970 11.144 1.00 98.19 175 ASN A C 1
ATOM 1412 O O . ASN A 1 175 ? -2.249 5.087 10.723 1.00 98.19 175 ASN A O 1
ATOM 1416 N N . LEU A 1 176 ? -2.672 2.911 10.351 1.00 98.69 176 LEU A N 1
ATOM 1417 C CA . LEU A 1 176 ? -2.461 2.955 8.909 1.00 98.69 176 LEU A CA 1
ATOM 1418 C C . LEU A 1 176 ? -3.775 2.676 8.189 1.00 98.69 176 LEU A C 1
ATOM 1420 O O . LEU A 1 176 ? -4.510 1.754 8.541 1.00 98.69 176 LEU A O 1
ATOM 1424 N N . VAL A 1 177 ? -4.050 3.452 7.151 1.00 98.75 177 VAL A N 1
ATOM 1425 C CA . VAL A 1 177 ? -5.218 3.311 6.293 1.00 98.75 177 VAL A CA 1
ATOM 1426 C C . VAL A 1 177 ? -4.761 3.000 4.878 1.00 98.75 177 VAL A C 1
ATOM 1428 O O . VAL A 1 177 ? -4.045 3.784 4.251 1.00 98.75 177 VAL A O 1
ATOM 1431 N N . VAL A 1 178 ? -5.194 1.854 4.362 1.00 98.69 178 VAL A N 1
ATOM 1432 C CA . VAL A 1 178 ? -4.898 1.431 2.993 1.00 98.69 178 VAL A CA 1
ATOM 1433 C C . VAL A 1 178 ? -6.204 1.261 2.236 1.00 98.69 178 VAL A C 1
ATOM 1435 O O . VAL A 1 178 ? -7.055 0.470 2.631 1.00 98.69 178 VAL A O 1
ATOM 1438 N N . ALA A 1 179 ? -6.381 2.002 1.148 1.00 98.62 179 ALA A N 1
ATOM 1439 C CA . ALA A 1 179 ? -7.532 1.854 0.267 1.00 98.62 179 ALA A CA 1
ATOM 1440 C C . ALA A 1 179 ? -7.138 1.076 -0.989 1.00 98.62 179 ALA A C 1
ATOM 1442 O O . ALA A 1 179 ? -6.165 1.419 -1.662 1.00 98.62 179 ALA A O 1
ATOM 1443 N N . ASP A 1 180 ? -7.932 0.069 -1.326 1.00 97.31 180 ASP A N 1
ATOM 1444 C CA . ASP A 1 180 ? -7.784 -0.759 -2.516 1.00 97.31 180 ASP A CA 1
ATOM 1445 C C . ASP A 1 180 ? -9.105 -0.791 -3.320 1.00 97.31 180 ASP A C 1
ATOM 1447 O O . ASP A 1 180 ? -10.079 -0.128 -2.938 1.00 97.31 180 ASP A O 1
ATOM 1451 N N . PRO A 1 181 ? -9.169 -1.491 -4.468 1.00 95.81 181 PRO A N 1
ATOM 1452 C CA . PRO A 1 181 ? -10.402 -1.567 -5.250 1.00 95.81 181 PRO A CA 1
ATOM 1453 C C . PRO A 1 181 ? -11.573 -2.259 -4.530 1.00 95.81 181 PRO A C 1
ATOM 1455 O O . PRO A 1 181 ? -12.728 -1.946 -4.820 1.00 95.81 181 PRO A O 1
ATOM 1458 N N . GLU A 1 182 ? -11.303 -3.175 -3.598 1.00 95.00 182 GLU A N 1
ATOM 1459 C CA . GLU A 1 182 ? -12.315 -3.944 -2.864 1.00 95.00 182 GLU A CA 1
ATOM 1460 C C . GLU A 1 182 ? -12.789 -3.225 -1.592 1.00 95.00 182 GLU A C 1
ATOM 1462 O O . GLU A 1 182 ? -13.883 -3.508 -1.097 1.00 95.00 182 GLU A O 1
ATOM 1467 N N . GLY A 1 183 ? -12.019 -2.281 -1.047 1.00 96.69 183 GLY A N 1
ATOM 1468 C CA . GLY A 1 183 ? -12.364 -1.654 0.220 1.00 96.69 183 GLY A CA 1
ATOM 1469 C C . GLY A 1 183 ? -11.327 -0.712 0.820 1.00 96.69 183 GLY A C 1
ATOM 1470 O O . GLY A 1 183 ? -10.385 -0.251 0.179 1.00 96.69 183 GLY A O 1
ATOM 1471 N N . VAL A 1 184 ? -11.550 -0.391 2.093 1.00 98.44 184 VAL A N 1
ATOM 1472 C CA . VAL A 1 184 ? -10.624 0.383 2.921 1.00 98.44 184 VAL A CA 1
ATOM 1473 C C . VAL A 1 184 ? -10.270 -0.426 4.159 1.00 98.44 184 VAL A C 1
ATOM 1475 O O . VAL A 1 184 ? -11.148 -0.796 4.940 1.00 98.44 184 VAL A O 1
ATOM 1478 N N . TRP A 1 185 ? -8.977 -0.667 4.323 1.00 98.31 185 TRP A N 1
ATOM 1479 C CA . TRP A 1 185 ? -8.363 -1.333 5.459 1.00 98.31 185 TRP A CA 1
ATOM 1480 C C . TRP A 1 185 ? -7.893 -0.290 6.465 1.00 98.31 185 TRP A C 1
ATOM 1482 O O . TRP A 1 185 ? -7.242 0.685 6.087 1.00 98.31 185 TRP A O 1
ATOM 1492 N N . VAL A 1 186 ? -8.174 -0.518 7.743 1.00 98.44 186 VAL A N 1
ATOM 1493 C CA . VAL A 1 186 ? -7.598 0.234 8.858 1.00 98.44 186 VAL A CA 1
ATOM 1494 C C . VAL A 1 186 ? -6.829 -0.746 9.730 1.00 98.44 186 VAL A C 1
ATOM 1496 O O . VAL A 1 186 ? -7.422 -1.604 10.383 1.00 98.44 186 VAL A O 1
ATOM 1499 N N . PHE A 1 187 ? -5.509 -0.610 9.725 1.00 98.12 187 PHE A N 1
ATOM 1500 C CA . PHE A 1 187 ? -4.595 -1.326 10.603 1.00 98.12 187 PHE A CA 1
ATOM 1501 C C . PHE A 1 187 ? -4.340 -0.438 11.815 1.00 98.12 187 PHE A C 1
ATOM 1503 O O . PHE A 1 187 ? -3.647 0.577 11.720 1.00 98.12 187 PHE A O 1
ATOM 1510 N N . TYR A 1 188 ? -4.952 -0.777 12.944 1.00 97.56 188 TYR A N 1
ATOM 1511 C CA . TYR A 1 188 ? -4.767 -0.015 14.168 1.00 97.56 188 TYR A CA 1
ATOM 1512 C C . TYR A 1 188 ? -3.412 -0.327 14.782 1.00 97.56 188 TYR A C 1
ATOM 1514 O O . TYR A 1 188 ? -2.965 -1.466 14.738 1.00 97.56 188 TYR A O 1
ATOM 1522 N N . ASN A 1 189 ? -2.806 0.641 15.461 1.00 95.88 189 ASN A N 1
ATOM 1523 C CA . ASN A 1 189 ? -1.563 0.450 16.221 1.00 95.88 189 ASN A CA 1
ATOM 1524 C C . ASN A 1 189 ? -1.725 -0.357 17.527 1.00 95.88 189 ASN A C 1
ATOM 1526 O O . ASN A 1 189 ? -0.819 -0.358 18.357 1.00 95.88 189 ASN A O 1
ATOM 1530 N N . ASN A 1 190 ? -2.894 -0.970 17.732 1.00 94.31 190 ASN A N 1
ATOM 1531 C CA . ASN A 1 190 ? -3.244 -1.764 18.905 1.00 94.31 190 ASN A CA 1
ATOM 1532 C C . ASN A 1 190 ? -3.766 -3.154 18.516 1.00 94.31 190 ASN A C 1
ATOM 1534 O O . ASN A 1 190 ? -4.757 -3.629 19.064 1.00 94.31 190 ASN A O 1
ATOM 1538 N N . ASP A 1 191 ? -3.110 -3.758 17.530 1.00 92.56 191 ASP A N 1
ATOM 1539 C CA . ASP A 1 191 ? -3.328 -5.119 17.024 1.00 92.56 191 ASP A CA 1
ATOM 1540 C C . ASP A 1 191 ? -4.641 -5.372 16.255 1.00 92.56 191 ASP A C 1
ATOM 1542 O O . ASP A 1 191 ? -4.792 -6.391 15.589 1.00 92.56 191 ASP A O 1
ATOM 1546 N N . ARG A 1 192 ? -5.589 -4.429 16.264 1.00 95.06 192 ARG A N 1
ATOM 1547 C CA . ARG A 1 192 ? -6.877 -4.583 15.564 1.00 95.06 192 ARG A CA 1
ATOM 1548 C C . ARG A 1 192 ? -6.774 -4.269 14.074 1.00 95.06 192 ARG A C 1
ATOM 1550 O O . ARG A 1 192 ? -6.101 -3.316 13.675 1.00 95.06 192 ARG A O 1
ATOM 1557 N N . VAL A 1 193 ? -7.555 -4.976 13.256 1.00 96.88 193 VAL A N 1
ATOM 1558 C CA . VAL A 1 193 ? -7.736 -4.642 11.837 1.00 96.88 193 VAL A CA 1
ATOM 1559 C C . VAL A 1 193 ? -9.216 -4.577 11.489 1.00 96.88 193 VAL A C 1
ATOM 1561 O O . VAL A 1 193 ? -9.983 -5.482 11.807 1.00 96.88 193 VAL A O 1
ATOM 1564 N N . LYS A 1 194 ? -9.622 -3.514 10.793 1.00 97.56 194 LYS A N 1
ATOM 1565 C CA . LYS A 1 194 ? -10.973 -3.388 10.238 1.00 97.56 194 LYS A CA 1
ATOM 1566 C C . LYS A 1 194 ? -10.943 -3.228 8.727 1.00 97.56 194 LYS A C 1
ATOM 1568 O O . LYS A 1 194 ? -10.056 -2.570 8.188 1.00 97.56 194 LYS A O 1
ATOM 1573 N N . LEU A 1 195 ? -11.944 -3.783 8.055 1.00 97.31 195 LEU A N 1
ATOM 1574 C CA . LEU A 1 195 ? -12.144 -3.648 6.615 1.00 97.31 195 LEU A CA 1
ATOM 1575 C C . LEU A 1 195 ? -13.572 -3.208 6.315 1.00 97.31 195 LEU A C 1
ATOM 1577 O O . LEU A 1 195 ? -14.525 -3.924 6.608 1.00 97.31 195 LEU A O 1
ATOM 1581 N N . PHE A 1 196 ? -13.718 -2.077 5.637 1.00 97.62 196 PHE A N 1
ATOM 1582 C CA . PHE A 1 196 ? -14.956 -1.723 4.952 1.00 97.62 196 PHE A CA 1
ATOM 1583 C C . PHE A 1 196 ? -14.879 -2.213 3.504 1.00 97.62 196 PHE A C 1
ATOM 1585 O O . PHE A 1 196 ? -14.009 -1.761 2.757 1.00 97.62 196 PHE A O 1
ATOM 1592 N N . ARG A 1 197 ? -15.781 -3.111 3.090 1.00 94.19 197 ARG A N 1
ATOM 1593 C CA . ARG A 1 197 ? -15.852 -3.597 1.701 1.00 94.19 197 ARG A CA 1
ATOM 1594 C C . ARG A 1 197 ? -16.786 -2.732 0.862 1.00 94.19 197 ARG A C 1
ATOM 1596 O O . ARG A 1 197 ? -17.924 -2.479 1.250 1.00 94.19 197 ARG A O 1
ATOM 1603 N N . ARG A 1 198 ? -16.332 -2.330 -0.325 1.00 87.81 198 ARG A N 1
ATOM 1604 C CA . ARG A 1 198 ? -17.192 -1.703 -1.332 1.00 87.81 198 ARG A CA 1
ATOM 1605 C C . ARG A 1 198 ? -18.142 -2.766 -1.882 1.00 87.81 198 ARG A C 1
ATOM 1607 O O . ARG A 1 198 ? -17.712 -3.827 -2.327 1.00 87.81 198 ARG A O 1
ATOM 1614 N N . ILE A 1 199 ? -19.440 -2.485 -1.861 1.00 76.62 199 ILE A N 1
ATOM 1615 C CA . ILE A 1 199 ? -20.425 -3.348 -2.515 1.00 76.62 199 ILE A CA 1
ATOM 1616 C C . ILE A 1 199 ? -20.223 -3.196 -4.024 1.00 76.62 199 ILE A C 1
ATOM 1618 O O . ILE A 1 199 ? -20.369 -2.097 -4.558 1.00 76.62 199 ILE A O 1
ATOM 1622 N N . LYS A 1 200 ? -19.889 -4.290 -4.715 1.00 60.12 200 LYS A N 1
ATOM 1623 C CA . LYS A 1 200 ? -19.933 -4.322 -6.179 1.00 60.12 200 LYS A CA 1
ATOM 1624 C C . LYS A 1 200 ? -21.400 -4.268 -6.585 1.00 60.12 200 LYS A C 1
ATOM 1626 O O . LYS A 1 200 ? -22.113 -5.257 -6.443 1.00 60.12 200 LYS A O 1
ATOM 1631 N N . THR A 1 201 ? -21.865 -3.112 -7.045 1.00 47.03 201 THR A N 1
ATOM 1632 C CA . THR A 1 201 ? -23.110 -3.044 -7.810 1.00 47.03 201 THR A CA 1
ATOM 1633 C C . THR A 1 201 ? -22.838 -3.742 -9.138 1.00 47.03 201 THR A C 1
ATOM 1635 O O . THR A 1 201 ? -22.130 -3.193 -9.982 1.00 47.03 201 THR A O 1
ATOM 1638 N N . THR A 1 202 ? -23.286 -4.993 -9.238 1.00 41.00 202 THR A N 1
ATOM 1639 C CA . THR A 1 202 ? -23.337 -5.783 -10.476 1.00 41.00 202 THR A CA 1
ATOM 1640 C C . THR A 1 202 ? -24.177 -5.100 -11.536 1.00 41.00 202 THR A C 1
ATOM 1642 O O . THR A 1 202 ? -25.235 -4.555 -11.145 1.00 41.00 202 THR A O 1
#

Foldseek 3Di:
DPFEAEDADPLVQCPPHDPVVSVVVVVLQVVQVVQQVLQQVLVCVQCVPPQPPFVDPVDWKWKDDDQEIEIFDPPRDDPSSQVVCCVPVVHGYDFDLPQLQVVCVVCQVLLVVLPAHQQADPPDDPVGGNNRLSRRRLNRCCRVPNDLHMHMAAPQDPPHRVSVVLSVCLSVVHWHWHAYPQFIWIRHNPSHIYTHGDDPPD

Mean predicted aligned error: 4.26 Å

Secondary structure (DSSP, 8-state):
-TTEEEESSGGGGGTTS-HHHHHHHHHHHHHHHHHHHHHHHHHHHHHSSSS---S--S---EEEETTEEEESSSS---HHHHHHHHHHH--EEE--HHHHHHHHHHTHHHHHHTT--PPP-TTS-TTSTTHHHHT-HHHHHHHHS--SEEEESS---TTTHHHHHHHHHHHTTS-EEEE-SSEEEEE-TTS-EEEEEPP---

Solvent-accessible surface area (backbone atoms only — not comparable to full-atom values): 10957 Å² total; per-residue (Å²): 125,88,62,67,44,79,34,92,4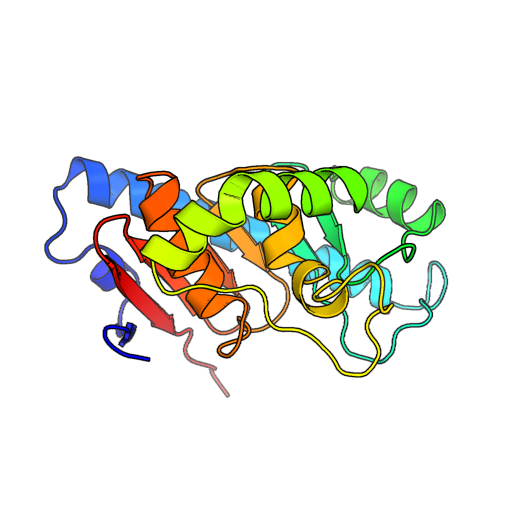5,72,70,53,66,42,60,98,45,60,69,70,60,29,51,52,51,53,52,27,47,56,52,4,47,53,24,16,57,49,12,40,52,51,48,51,58,58,66,65,59,79,83,59,70,60,98,62,64,101,73,74,35,27,11,18,29,96,55,37,32,20,56,35,56,74,96,73,83,48,73,68,56,35,51,50,40,33,74,76,66,64,26,48,61,49,84,58,67,64,65,45,52,53,52,52,66,76,38,47,68,61,31,46,76,50,77,24,73,85,55,70,49,94,84,32,54,87,95,40,72,17,51,63,65,57,22,36,12,67,59,40,32,52,64,80,45,67,61,49,30,30,4,24,50,44,65,77,46,72,89,55,54,45,48,43,47,46,19,48,9,43,76,67,64,36,57,32,24,42,16,31,77,52,29,41,38,39,22,33,41,77,81,43,32,33,33,28,59,60,81,79,83,123

Nearest PDB structures (foldseek):
  7jtu-assembly1_A  TM=8.831E-01  e=3.338E-11  Pseudomonas syringae

pLDDT: mean 91.89, std 11.02, range [41.0, 98.81]

Radius of gyration: 16.69 Å; Cα contacts (8 Å, |Δi|>4): 371; chains: 1; bounding box: 46×36×46 Å